Protein AF-A0A833YV93-F1 (afdb_monomer_lite)

Sequence (230 aa):
MHRKHSVNGDYWSLVGGGPTVPGCPSPPPDTVSDSLLTAVFCLSSDLLSPDSVLSCLYPGDHGKKTPNPANQYQFDKVGILTLRDYVLELGHPYLWVQKLGGLHFPKEHPQQTVIADHSLSASHMETTMKLLKTRVQSRLALHKQFASLEHGIIPVTSDCQYLFPAKVVSRLVKWVTIAHEDYMELPFTKDIVEAGLAGDTNLYYMALVERGTGTLFVPLITEVPGKGSG

Radius of gyration: 28.89 Å; chains: 1; bounding box: 76×71×74 Å

Foldseek 3Di:
DDDDDDDDDDDDDDDDDDDDDDDDPDDPPCPPVVVLVVQLCVVLCQLPPPQQLCALLAPPFRLFDAQAPVVVVVCVVVVNPGCVVVCVVPHRRTPLVCQLQQFHHDPPDRDPDTDRDPVSNVVSVVVSVVSSVVSVVLSVVVSVQVVCVQVQHRDDDPVCVVVDDPDDQKTWDDKGWDALVVQCPDPVCVVCVVVVVSDNSWTWMWIWMDHDPDIDIDIDTDDRPNDPPD

InterPro domains:
  IPR019163 THO complex, subunit 5 [PF09766] (43-105)
  IPR019163 THO complex, subunit 5 [PTHR13375] (43-213)

Secondary structure (DSSP, 8-state):
------------------------PPPPP-HHHHHHHHHHHHHHHHHT-TTTTTTTSSTT--S-S-S-HHHHHHHHHHT---SHHHHHHH----HHHHHHTT----SSS--S-PPP-HHHHHHHHHHHHHHHHHHHHHHHHHHHHHHHHHTT-----GGGGGGS-S----EEEEEEE--HHHHHH-TTSHHHHHTT---TTSEEEEEEEEETTEEEEEEEEE--S-----

Structure (mmCIF, N/CA/C/O backbone):
data_AF-A0A833YV93-F1
#
_entry.id   AF-A0A833YV93-F1
#
loop_
_atom_site.group_PDB
_atom_site.id
_atom_site.type_symbol
_atom_site.label_atom_id
_atom_site.label_alt_id
_atom_site.label_comp_id
_atom_site.label_asym_id
_atom_site.label_entity_id
_atom_site.label_seq_id
_atom_site.pdbx_PDB_ins_code
_atom_site.Cartn_x
_atom_site.Cartn_y
_atom_site.Cartn_z
_atom_site.occupancy
_atom_site.B_iso_or_equiv
_atom_site.auth_seq_id
_atom_site.auth_comp_id
_atom_site.auth_asym_id
_atom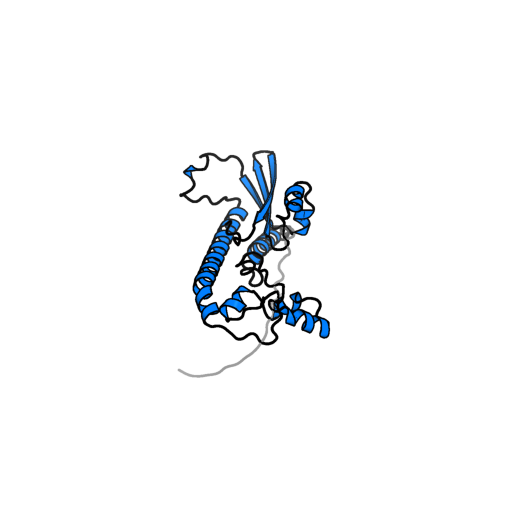_site.auth_atom_id
_atom_site.pdbx_PDB_model_num
ATOM 1 N N . MET A 1 1 ? 51.669 -40.149 44.154 1.00 40.50 1 MET A N 1
ATOM 2 C CA . MET A 1 1 ? 50.394 -40.903 44.099 1.00 40.50 1 MET A CA 1
ATOM 3 C C . MET A 1 1 ? 50.145 -41.282 42.637 1.00 40.50 1 MET A C 1
ATOM 5 O O . MET A 1 1 ? 49.912 -40.392 41.840 1.00 40.50 1 MET A O 1
ATOM 9 N N . HIS A 1 2 ? 50.664 -42.424 42.161 1.00 31.48 2 HIS A N 1
ATOM 10 C CA . HIS A 1 2 ? 49.901 -43.662 41.854 1.00 31.48 2 HIS A CA 1
ATOM 11 C C . HIS A 1 2 ? 48.632 -43.388 41.008 1.00 31.48 2 HIS A C 1
ATOM 13 O O . HIS A 1 2 ? 47.722 -42.751 41.514 1.00 31.48 2 HIS A O 1
ATOM 19 N N . ARG A 1 3 ? 48.659 -43.632 39.676 1.00 29.06 3 ARG A N 1
ATOM 20 C CA . ARG A 1 3 ? 48.238 -44.874 38.944 1.00 29.06 3 ARG A CA 1
ATOM 21 C C . ARG A 1 3 ? 46.731 -45.163 39.110 1.00 29.06 3 ARG A C 1
ATOM 23 O O . ARG A 1 3 ? 46.266 -45.098 40.230 1.00 29.06 3 ARG A O 1
ATOM 30 N N . LYS A 1 4 ? 45.927 -45.623 38.142 1.00 32.28 4 LYS A N 1
ATOM 31 C CA . LYS A 1 4 ? 45.996 -45.982 36.704 1.00 32.28 4 LYS A CA 1
ATOM 32 C C . LYS A 1 4 ? 44.580 -46.539 36.354 1.00 32.28 4 LYS A C 1
ATOM 34 O O . LYS A 1 4 ? 43.984 -47.114 37.251 1.00 32.28 4 LYS A O 1
ATOM 39 N N . HIS A 1 5 ? 44.156 -46.475 35.079 1.00 30.77 5 HIS A N 1
ATOM 40 C CA . HIS A 1 5 ? 43.124 -47.297 34.374 1.00 30.77 5 HIS A CA 1
ATOM 41 C C . HIS A 1 5 ? 41.671 -47.316 34.923 1.00 30.77 5 HIS A C 1
ATOM 43 O O . HIS A 1 5 ? 41.442 -47.607 36.084 1.00 30.77 5 HIS A O 1
ATOM 49 N N . SER A 1 6 ? 40.654 -46.866 34.170 1.00 35.88 6 SER A N 1
ATOM 50 C CA . SER A 1 6 ? 39.970 -47.505 33.017 1.00 35.88 6 SER A CA 1
ATOM 51 C C . SER A 1 6 ? 39.261 -48.815 33.376 1.00 35.88 6 SER A C 1
ATOM 53 O O . SER A 1 6 ? 39.939 -49.732 33.824 1.00 35.88 6 SER A O 1
ATOM 55 N N . VAL A 1 7 ? 37.938 -48.882 33.138 1.00 33.62 7 VAL A N 1
ATOM 56 C CA . VAL A 1 7 ? 37.194 -49.993 32.494 1.00 33.62 7 VAL A CA 1
ATOM 57 C C . VAL A 1 7 ? 35.689 -49.645 32.395 1.00 33.62 7 VAL A C 1
ATOM 59 O O . VAL A 1 7 ? 35.101 -49.098 33.324 1.00 33.62 7 VAL A O 1
ATOM 62 N N . ASN A 1 8 ? 35.124 -49.945 31.220 1.00 29.72 8 ASN A N 1
ATOM 63 C CA . ASN A 1 8 ? 33.709 -49.958 30.819 1.00 29.72 8 ASN A CA 1
ATOM 64 C C . ASN A 1 8 ? 32.854 -50.975 31.601 1.00 29.72 8 ASN A C 1
ATOM 66 O O . ASN A 1 8 ? 33.387 -51.982 32.058 1.00 29.72 8 ASN A O 1
ATOM 70 N N . GLY A 1 9 ? 31.524 -50.820 31.550 1.00 28.55 9 GLY A N 1
ATOM 71 C CA . GLY A 1 9 ? 30.619 -51.978 31.496 1.00 28.55 9 GLY A CA 1
ATOM 72 C C . GLY A 1 9 ? 29.319 -51.870 32.297 1.00 28.55 9 GLY A C 1
ATOM 73 O O . GLY A 1 9 ? 29.319 -52.113 33.494 1.00 28.55 9 GLY A O 1
ATOM 74 N N . ASP A 1 10 ? 28.240 -51.570 31.572 1.00 29.36 10 ASP A N 1
ATOM 75 C CA . ASP A 1 10 ? 26.994 -52.346 31.489 1.00 29.36 10 ASP A CA 1
ATOM 76 C C . ASP A 1 10 ? 26.060 -52.602 32.690 1.00 29.36 10 ASP A C 1
ATOM 78 O O . ASP A 1 10 ? 26.424 -53.164 33.715 1.00 29.36 10 ASP A O 1
ATOM 82 N N . TYR A 1 11 ? 24.779 -52.342 32.374 1.00 27.73 11 TYR A N 1
ATOM 83 C CA . TYR A 1 11 ? 23.541 -52.968 32.856 1.00 27.73 11 TYR A CA 1
ATOM 84 C C . TYR A 1 11 ? 23.168 -52.793 34.333 1.00 27.73 11 TYR A C 1
ATOM 86 O O . TYR A 1 11 ? 23.875 -53.247 35.212 1.00 27.73 11 TYR A O 1
ATOM 94 N N . TRP A 1 12 ? 21.990 -52.206 34.586 1.00 30.89 12 TRP A N 1
ATOM 95 C CA . TRP A 1 12 ? 20.843 -52.875 35.227 1.00 30.89 12 TRP A CA 1
ATOM 96 C C . TRP A 1 12 ? 19.597 -51.986 35.113 1.00 30.89 12 TRP A C 1
ATOM 98 O O . TRP A 1 12 ? 19.541 -50.864 35.612 1.00 30.89 12 TRP A O 1
ATOM 108 N N . SER A 1 13 ? 18.584 -52.517 34.435 1.00 32.25 13 SER A N 1
ATOM 109 C CA . SER A 1 13 ? 17.207 -52.036 34.438 1.00 32.25 13 SER A CA 1
ATOM 110 C C . SER A 1 13 ? 16.596 -52.248 35.825 1.00 32.25 13 SER A C 1
ATOM 112 O O . SER A 1 13 ? 16.661 -53.359 36.348 1.00 32.25 13 SER A O 1
ATOM 114 N N . LEU A 1 14 ? 15.932 -51.237 36.390 1.00 34.88 14 LEU A N 1
ATOM 115 C CA . LEU A 1 14 ? 14.965 -51.450 37.465 1.00 34.88 14 LEU A CA 1
ATOM 116 C C . LEU A 1 14 ? 13.637 -50.785 37.118 1.00 34.88 14 LEU A C 1
ATOM 118 O O . LEU A 1 14 ? 13.486 -49.567 37.070 1.00 34.88 14 LEU A O 1
ATOM 122 N N . VAL A 1 15 ? 12.694 -51.680 36.852 1.00 34.72 15 VAL A N 1
ATOM 123 C CA . VAL A 1 15 ? 11.254 -51.495 36.783 1.00 34.72 15 VAL A CA 1
ATOM 124 C C . VAL A 1 15 ? 10.767 -50.896 38.103 1.00 34.72 15 VAL A C 1
ATOM 126 O O . VAL A 1 15 ? 10.930 -51.502 39.158 1.00 34.72 15 VAL A O 1
ATOM 129 N N . GLY A 1 16 ? 10.143 -49.723 38.033 1.00 31.39 16 GLY A N 1
ATOM 130 C CA . GLY A 1 16 ? 9.384 -49.124 39.127 1.00 31.39 16 GLY A CA 1
ATOM 131 C C . GLY A 1 16 ? 7.927 -48.969 38.714 1.00 31.39 16 GLY A C 1
ATOM 132 O O . GLY A 1 16 ? 7.524 -47.905 38.258 1.00 31.39 16 GLY A O 1
ATOM 133 N N . GLY A 1 17 ? 7.153 -50.048 38.838 1.00 35.34 17 GLY A N 1
ATOM 134 C CA . GLY A 1 17 ? 5.695 -49.987 38.826 1.00 35.34 17 GLY A CA 1
ATOM 135 C C . GLY A 1 17 ? 5.183 -49.468 40.171 1.00 35.34 17 GLY A C 1
ATOM 136 O O . GLY A 1 17 ? 5.543 -49.999 41.219 1.00 35.34 17 GLY A O 1
ATOM 137 N N . GLY A 1 18 ? 4.342 -48.437 40.130 1.00 32.50 18 GLY A N 1
ATOM 138 C CA . GLY A 1 18 ? 3.621 -47.850 41.261 1.00 32.50 18 GLY A CA 1
ATOM 139 C C . GLY A 1 18 ? 2.400 -47.075 40.741 1.00 32.50 18 GLY A C 1
ATOM 140 O O . GLY A 1 18 ? 2.406 -46.661 39.585 1.00 32.50 18 GLY A O 1
ATOM 141 N N . PRO A 1 19 ? 1.318 -46.963 41.525 1.00 36.81 19 PRO A N 1
ATOM 142 C CA . PRO A 1 19 ? -0.040 -47.251 41.065 1.00 36.81 19 PRO A CA 1
ATOM 143 C C . PRO A 1 19 ? -0.720 -46.122 40.281 1.00 36.81 19 PRO A C 1
ATOM 145 O O . PRO A 1 19 ? -0.588 -44.938 40.578 1.00 36.81 19 PRO A O 1
ATOM 148 N N . THR A 1 20 ? -1.541 -46.543 39.320 1.00 37.47 20 THR A N 1
ATOM 149 C CA . THR A 1 20 ? -2.552 -45.750 38.618 1.00 37.47 20 THR A CA 1
ATOM 150 C C . THR A 1 20 ? -3.543 -45.127 39.601 1.00 37.47 20 THR A C 1
ATOM 152 O O . THR A 1 20 ? -4.334 -45.841 40.221 1.00 37.47 20 THR A O 1
ATOM 155 N N . VAL A 1 21 ? -3.539 -43.799 39.700 1.00 42.81 21 VAL A N 1
ATOM 156 C CA . VAL A 1 21 ? -4.645 -43.026 40.278 1.00 42.81 21 VAL A CA 1
ATOM 157 C C . VAL A 1 21 ? -5.563 -42.603 39.123 1.00 42.81 21 VAL A C 1
ATOM 159 O O . VAL A 1 21 ? -5.084 -41.957 38.189 1.00 42.81 21 VAL A O 1
ATOM 162 N N . PRO A 1 22 ? -6.855 -42.972 39.123 1.00 42.84 22 PRO A N 1
ATOM 163 C CA . PRO A 1 22 ? -7.787 -42.570 38.080 1.00 42.84 22 PRO A CA 1
ATOM 164 C C . PRO A 1 22 ? -8.392 -41.197 38.401 1.00 42.84 22 PRO A C 1
ATOM 166 O O . PRO 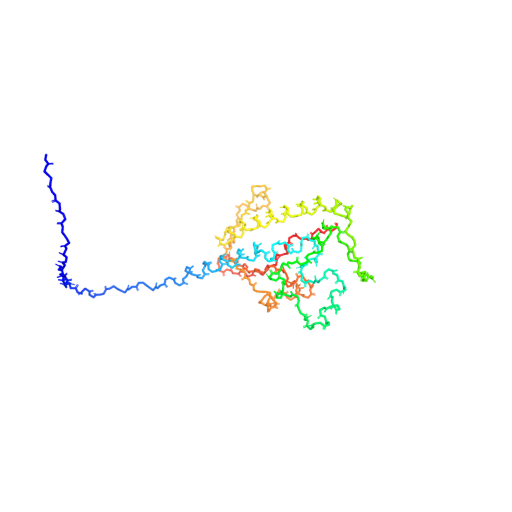A 1 22 ? -8.875 -40.973 39.507 1.00 42.84 22 PRO A O 1
ATOM 169 N N . GLY A 1 23 ? -8.433 -40.312 37.402 1.00 48.34 23 GLY A N 1
ATOM 170 C CA . GLY A 1 23 ? -9.357 -39.175 37.394 1.00 48.34 23 GLY A CA 1
ATOM 171 C C . GLY A 1 23 ? -8.732 -37.792 37.562 1.00 48.34 23 GLY A C 1
ATOM 172 O O . GLY A 1 23 ? -8.914 -37.152 38.588 1.00 48.34 23 GLY A O 1
ATOM 173 N N . CYS A 1 24 ? -8.125 -37.281 36.493 1.00 34.69 24 CYS A N 1
ATOM 174 C CA . CYS A 1 24 ? -8.214 -35.861 36.152 1.00 34.69 24 CYS A CA 1
ATOM 175 C C . CYS A 1 24 ? -8.505 -35.782 34.649 1.00 34.69 24 CYS A C 1
ATOM 177 O O . CYS A 1 24 ? -7.706 -36.308 33.871 1.00 34.69 24 CYS A O 1
ATOM 179 N N . PRO A 1 25 ? -9.625 -35.184 34.204 1.00 40.25 25 PRO A N 1
ATOM 180 C CA . PRO A 1 25 ? -9.781 -34.865 32.796 1.00 40.25 25 PRO A CA 1
ATOM 181 C C . PRO A 1 25 ? -8.697 -33.847 32.428 1.00 40.25 25 PRO A C 1
ATOM 183 O O . PRO A 1 25 ? -8.619 -32.764 33.006 1.00 40.25 25 PRO A O 1
ATOM 186 N N . SER A 1 26 ? -7.830 -34.229 31.494 1.00 42.62 26 SER A N 1
ATOM 187 C CA . SER A 1 26 ? -6.923 -33.309 30.815 1.00 42.62 26 SER A CA 1
ATOM 188 C C . SER A 1 26 ? -7.740 -32.152 30.224 1.00 42.62 26 SER A C 1
ATOM 190 O O . SER A 1 26 ? -8.754 -32.431 29.572 1.00 42.62 26 SER A O 1
ATOM 192 N N . PRO A 1 27 ? -7.344 -30.882 30.424 1.00 39.81 27 PRO A N 1
ATOM 193 C CA . PRO A 1 27 ? -8.013 -29.772 29.758 1.00 39.81 27 PRO A CA 1
ATOM 194 C C . PRO A 1 27 ? -7.882 -29.945 28.234 1.00 39.81 27 PRO A C 1
ATOM 196 O O . PRO A 1 27 ? -6.863 -30.471 27.770 1.00 39.81 27 PRO A O 1
ATOM 199 N N . PRO A 1 28 ? -8.908 -29.573 27.446 1.00 42.34 28 PRO A N 1
ATOM 200 C CA . PRO A 1 28 ? -8.822 -29.653 25.994 1.00 42.34 28 PRO A CA 1
ATOM 201 C C . PRO A 1 28 ? -7.676 -28.758 25.494 1.00 42.34 28 PRO A C 1
ATOM 203 O O . PRO A 1 28 ? -7.398 -27.735 26.121 1.00 42.34 28 PRO A O 1
ATOM 206 N N . PRO A 1 29 ? -7.008 -29.122 24.385 1.00 41.16 29 PRO A N 1
ATOM 207 C CA . PRO A 1 29 ? -5.959 -28.292 23.810 1.00 41.16 29 PRO A CA 1
ATOM 208 C C . PRO A 1 29 ? -6.555 -26.934 23.437 1.00 41.16 29 PRO A C 1
ATOM 210 O O . PRO A 1 29 ? -7.540 -26.871 22.698 1.00 41.16 29 PRO A O 1
ATOM 213 N N . ASP A 1 30 ? -5.968 -25.868 23.980 1.00 41.38 30 ASP A N 1
ATOM 214 C CA . ASP A 1 30 ? -6.328 -24.472 23.753 1.00 41.38 30 ASP A CA 1
ATOM 215 C C . ASP A 1 30 ? -6.422 -24.168 22.249 1.00 41.38 30 ASP A C 1
ATOM 217 O O . ASP A 1 30 ? -5.452 -23.807 21.595 1.00 41.38 30 ASP A O 1
ATOM 221 N N . THR A 1 31 ? -7.616 -24.312 21.675 1.00 39.66 31 THR A N 1
ATOM 222 C CA . THR A 1 31 ? -7.867 -24.072 20.242 1.00 39.66 31 THR A CA 1
ATOM 223 C C . THR A 1 31 ? -8.030 -22.573 19.942 1.00 39.66 31 THR A C 1
ATOM 225 O O . THR A 1 31 ? -8.211 -22.162 18.800 1.00 39.66 31 THR A O 1
ATOM 228 N N . VAL A 1 32 ? -7.978 -21.728 20.977 1.00 42.06 32 VAL A N 1
ATOM 229 C CA . VAL A 1 32 ? -8.210 -20.281 20.878 1.00 42.06 32 VAL A CA 1
ATOM 230 C C . VAL A 1 32 ? -6.905 -19.518 20.619 1.00 42.06 32 VAL A C 1
ATOM 232 O O . VAL A 1 32 ? -6.919 -18.526 19.892 1.00 42.06 32 VAL A O 1
ATOM 235 N N . SER A 1 33 ? -5.765 -20.000 21.125 1.00 41.53 33 SER A N 1
ATOM 236 C CA . SER A 1 33 ? -4.454 -19.347 20.970 1.00 41.53 33 SER A CA 1
ATOM 237 C C . SER A 1 33 ? -3.901 -19.444 19.543 1.00 41.53 33 SER A C 1
ATOM 239 O O . SER A 1 33 ? -3.361 -18.462 19.036 1.00 41.53 33 SER A O 1
ATOM 241 N N . ASP A 1 34 ? -4.114 -20.572 18.862 1.00 39.59 34 ASP A N 1
ATOM 242 C CA . ASP A 1 34 ? -3.619 -20.801 17.495 1.00 39.59 34 ASP A CA 1
ATOM 243 C C . ASP A 1 34 ? -4.332 -19.923 16.451 1.00 39.59 34 ASP A C 1
ATOM 245 O O . ASP A 1 34 ? -3.713 -19.389 15.529 1.00 39.59 34 ASP A O 1
ATOM 249 N N . SER A 1 35 ? -5.637 -19.691 16.632 1.00 43.25 35 SER A N 1
ATOM 250 C CA . SER A 1 35 ? -6.437 -18.844 15.734 1.00 43.25 35 SER A CA 1
ATOM 251 C C . SER A 1 35 ? -6.068 -17.358 15.827 1.00 43.25 35 SER A C 1
ATOM 253 O O . SER A 1 35 ? -6.044 -16.659 14.814 1.00 43.25 35 SER A O 1
ATOM 255 N N . LEU A 1 36 ? -5.718 -16.887 17.029 1.00 42.94 36 LEU A N 1
ATOM 256 C CA . LEU A 1 36 ? -5.278 -15.513 17.262 1.00 42.94 36 LEU A CA 1
ATOM 257 C C . LEU A 1 36 ? -3.854 -15.296 16.742 1.00 42.94 36 LEU A C 1
ATOM 259 O O . LEU A 1 36 ? -3.608 -14.294 16.082 1.00 42.94 36 LEU A O 1
ATOM 263 N N . LEU A 1 37 ? -2.940 -16.249 16.952 1.00 42.84 37 LEU A N 1
ATOM 264 C CA . LEU A 1 37 ? -1.585 -16.181 16.390 1.00 42.84 37 LEU A CA 1
ATOM 265 C C . LEU A 1 37 ? -1.592 -16.211 14.856 1.00 42.84 37 LEU A C 1
ATOM 267 O O . LEU A 1 37 ? -0.861 -15.449 14.227 1.00 42.84 37 LEU A O 1
ATOM 271 N N . THR A 1 38 ? -2.459 -17.028 14.252 1.00 41.94 38 THR A N 1
ATOM 272 C CA . THR A 1 38 ? -2.637 -17.077 12.792 1.00 41.94 38 THR A CA 1
ATOM 273 C C . THR A 1 38 ? -3.191 -15.755 12.251 1.00 41.94 38 THR A C 1
ATOM 275 O O . THR A 1 38 ? -2.710 -15.256 11.235 1.00 41.94 38 THR A O 1
ATOM 278 N N . ALA A 1 39 ? -4.150 -15.138 12.949 1.00 42.62 39 ALA A N 1
ATOM 279 C CA . ALA A 1 39 ? -4.703 -13.840 12.566 1.00 42.62 39 ALA A CA 1
ATOM 280 C C . ALA A 1 39 ? -3.665 -12.705 12.672 1.00 42.62 39 ALA A C 1
ATOM 282 O O . ALA A 1 39 ? -3.532 -11.923 11.730 1.00 42.62 39 ALA A O 1
ATOM 283 N N . VAL A 1 40 ? -2.889 -12.661 13.764 1.00 45.41 40 VAL A N 1
ATOM 284 C CA . VAL A 1 40 ? -1.789 -11.696 13.977 1.00 45.41 40 VAL A CA 1
ATOM 285 C C . VAL A 1 40 ? -0.707 -11.853 12.903 1.00 45.41 40 VAL A C 1
ATOM 287 O O . VAL A 1 40 ? -0.209 -10.868 12.358 1.00 45.41 40 VAL A O 1
ATOM 290 N N . PHE A 1 41 ? -0.370 -13.093 12.532 1.00 44.09 41 PHE A N 1
ATOM 291 C CA . PHE A 1 41 ? 0.590 -13.350 11.461 1.00 44.09 41 PHE A CA 1
ATOM 292 C C . PHE A 1 41 ? 0.053 -12.901 10.093 1.00 44.09 41 PHE A C 1
ATOM 294 O O . PHE A 1 41 ? 0.768 -12.230 9.350 1.00 44.09 41 PHE A O 1
ATOM 301 N N . CYS A 1 42 ? -1.215 -13.183 9.773 1.00 44.59 42 CYS A N 1
ATOM 302 C CA . CYS A 1 42 ? -1.841 -12.752 8.520 1.00 44.59 42 CYS A CA 1
ATOM 303 C C . CYS A 1 42 ? -1.910 -11.222 8.377 1.00 44.59 42 CYS A C 1
ATOM 305 O O . CYS A 1 42 ? -1.602 -10.702 7.305 1.00 44.59 42 CYS A O 1
ATOM 307 N N . LEU A 1 43 ? -2.259 -10.498 9.444 1.00 49.19 43 LEU A N 1
ATOM 308 C CA . LEU A 1 43 ? -2.394 -9.035 9.456 1.00 49.19 43 LEU A CA 1
ATOM 309 C C . LEU A 1 43 ? -1.069 -8.308 9.178 1.00 49.19 43 LEU A C 1
ATOM 311 O O . LEU A 1 43 ? -1.021 -7.377 8.368 1.00 49.19 43 LEU A O 1
ATOM 315 N N . SER A 1 44 ? 0.021 -8.758 9.800 1.00 53.16 44 SER A N 1
ATOM 316 C CA . SER A 1 44 ? 1.357 -8.198 9.563 1.00 53.16 44 SER A CA 1
ATOM 317 C C . SER A 1 44 ? 2.011 -8.702 8.275 1.00 53.16 44 SER A C 1
ATOM 319 O O . SER A 1 44 ? 2.887 -8.012 7.743 1.00 53.16 44 SER A O 1
ATOM 321 N N . SER A 1 45 ? 1.600 -9.874 7.770 1.00 60.69 45 SER A N 1
ATOM 322 C CA . SER A 1 45 ? 2.245 -10.520 6.620 1.00 60.69 45 SER A CA 1
ATOM 323 C C . SER A 1 45 ? 2.159 -9.688 5.348 1.00 60.69 45 SER A C 1
ATOM 325 O O . SER A 1 45 ? 3.195 -9.449 4.741 1.00 60.69 45 SER A O 1
ATOM 327 N N . ASP A 1 46 ? 0.982 -9.185 4.965 1.00 71.06 46 ASP A N 1
ATOM 328 C CA . ASP A 1 46 ? 0.847 -8.462 3.694 1.00 71.06 46 ASP A CA 1
ATOM 329 C C . ASP A 1 46 ? 1.385 -7.026 3.791 1.00 71.06 46 ASP A C 1
ATOM 331 O O . ASP A 1 46 ? 2.016 -6.510 2.870 1.00 71.06 46 ASP A O 1
ATOM 335 N N . LEU A 1 47 ? 1.240 -6.387 4.958 1.00 78.94 47 LEU A N 1
ATOM 336 C CA . LEU A 1 47 ? 1.687 -5.012 5.178 1.00 78.94 47 LEU A CA 1
ATOM 337 C C . LEU A 1 47 ? 3.196 -4.822 4.949 1.00 78.94 47 LEU A C 1
ATOM 339 O O . LEU A 1 47 ? 3.621 -3.804 4.390 1.00 78.94 47 LEU A O 1
ATOM 343 N N . LEU A 1 48 ? 3.992 -5.781 5.421 1.00 83.56 48 LEU A N 1
ATOM 344 C CA . LEU A 1 48 ? 5.449 -5.799 5.302 1.00 83.56 48 LEU A CA 1
ATOM 345 C C . LEU A 1 48 ? 5.934 -6.900 4.350 1.00 83.56 48 LEU A C 1
ATOM 347 O O . LEU A 1 48 ? 7.125 -7.215 4.362 1.00 83.56 48 LEU A O 1
ATOM 351 N N . SER A 1 49 ? 5.042 -7.467 3.527 1.00 83.88 49 SER A N 1
ATOM 352 C CA . SER A 1 49 ? 5.433 -8.506 2.575 1.00 83.88 49 SER A CA 1
ATOM 353 C C . SER A 1 49 ? 6.473 -7.947 1.601 1.00 83.88 49 SER A C 1
ATOM 355 O O . SER A 1 49 ? 6.305 -6.835 1.081 1.00 83.88 49 SER A O 1
ATOM 357 N N . PRO A 1 50 ? 7.557 -8.690 1.323 1.00 83.12 50 PRO A N 1
ATOM 358 C CA . PRO A 1 50 ? 8.543 -8.256 0.337 1.00 83.12 50 PRO A CA 1
ATOM 359 C C . PRO A 1 50 ? 7.907 -8.056 -1.049 1.00 83.12 50 PRO A C 1
ATOM 361 O O . PRO A 1 50 ? 8.345 -7.184 -1.799 1.00 83.12 50 PRO A O 1
ATOM 364 N N . ASP A 1 51 ? 6.831 -8.790 -1.336 1.00 83.62 51 ASP A N 1
ATOM 365 C CA . ASP A 1 51 ? 6.124 -8.774 -2.615 1.00 83.62 51 ASP A CA 1
ATOM 366 C C . ASP A 1 51 ? 5.316 -7.480 -2.827 1.00 83.62 51 ASP A C 1
ATOM 368 O O . ASP A 1 51 ? 5.288 -6.921 -3.924 1.00 83.62 51 ASP A O 1
ATOM 372 N N . SER A 1 52 ? 4.669 -6.944 -1.782 1.00 83.75 52 SER A N 1
ATOM 373 C CA . SER A 1 52 ? 3.733 -5.814 -1.925 1.00 83.75 52 SER A CA 1
ATOM 374 C C . SER A 1 52 ? 4.193 -4.519 -1.240 1.00 83.75 52 SER A C 1
ATOM 376 O O . SER A 1 52 ? 3.597 -3.452 -1.453 1.00 83.75 52 SER A O 1
ATOM 378 N N . VAL A 1 53 ? 5.291 -4.531 -0.471 1.00 87.06 53 VAL A N 1
ATOM 379 C CA . VAL A 1 53 ? 5.739 -3.362 0.312 1.00 87.06 53 VAL A CA 1
ATOM 380 C C . VAL A 1 53 ? 6.014 -2.126 -0.555 1.00 87.06 53 VAL A C 1
ATOM 382 O O . VAL A 1 53 ? 5.579 -1.023 -0.193 1.00 87.06 53 VAL A O 1
ATOM 385 N N . LEU A 1 54 ? 6.646 -2.308 -1.722 1.00 89.25 54 LEU A N 1
ATOM 386 C CA . LEU A 1 54 ? 6.996 -1.235 -2.669 1.00 89.25 54 LEU A CA 1
ATOM 387 C C . LEU A 1 54 ? 5.976 -1.033 -3.799 1.00 89.25 54 LEU A C 1
ATOM 389 O O . LEU A 1 54 ? 6.172 -0.157 -4.645 1.00 89.25 54 LEU A O 1
ATOM 393 N N . SER A 1 55 ? 4.888 -1.805 -3.810 1.00 86.69 55 SER A N 1
ATOM 394 C CA . SER A 1 55 ? 3.816 -1.624 -4.791 1.00 86.69 55 SER A CA 1
ATOM 395 C C . SER A 1 55 ? 3.210 -0.221 -4.685 1.00 86.69 55 SER A C 1
ATOM 397 O O . SER A 1 55 ? 3.093 0.335 -3.590 1.00 86.69 55 SER A O 1
ATOM 399 N N . CYS A 1 56 ? 2.834 0.379 -5.814 1.00 85.94 56 CYS A N 1
ATOM 400 C CA . CYS A 1 56 ? 2.220 1.709 -5.861 1.00 85.94 56 CYS A CA 1
ATOM 401 C C . CYS A 1 56 ? 3.064 2.822 -5.212 1.00 85.94 56 CYS A C 1
ATOM 403 O O . CYS A 1 56 ? 2.503 3.780 -4.678 1.00 85.94 56 CYS A O 1
ATOM 405 N N . LEU A 1 57 ? 4.403 2.724 -5.242 1.00 87.50 57 LEU A N 1
ATOM 406 C CA . LEU A 1 57 ? 5.279 3.837 -4.839 1.00 87.50 57 LEU A CA 1
ATOM 407 C C . LEU A 1 57 ? 4.979 5.097 -5.667 1.00 87.50 57 LEU A C 1
ATOM 409 O O . LEU A 1 57 ? 4.967 6.208 -5.144 1.00 87.50 57 LEU A O 1
ATOM 413 N N . TYR A 1 58 ? 4.700 4.883 -6.953 1.00 88.00 58 TYR A N 1
ATOM 414 C CA . TYR A 1 58 ? 4.053 5.846 -7.833 1.00 88.00 58 TYR A CA 1
ATOM 415 C C . TYR A 1 58 ? 2.618 5.386 -8.132 1.00 88.00 58 TYR A C 1
ATOM 417 O O . TYR A 1 58 ? 2.373 4.175 -8.198 1.00 88.00 58 TYR A O 1
ATOM 425 N N . PRO A 1 59 ? 1.671 6.318 -8.354 1.00 84.88 59 PRO A N 1
ATOM 426 C CA . PRO A 1 59 ? 0.285 5.974 -8.659 1.00 84.88 59 PRO A CA 1
ATOM 427 C C . PRO A 1 59 ? 0.165 5.004 -9.843 1.00 84.88 59 PRO A C 1
ATOM 429 O O . PRO A 1 59 ? 0.676 5.274 -10.930 1.00 84.88 59 PRO A O 1
ATOM 432 N N . GLY A 1 60 ? -0.520 3.877 -9.629 1.00 82.12 60 GLY A N 1
ATOM 433 C CA . GLY A 1 60 ? -0.790 2.865 -10.658 1.00 82.12 60 GLY A CA 1
ATOM 434 C C . GLY A 1 60 ? 0.397 1.974 -11.051 1.00 82.12 60 GLY A C 1
ATOM 435 O O . GLY A 1 60 ? 0.252 1.127 -11.935 1.00 82.12 60 GLY A O 1
ATOM 436 N N . ASP A 1 61 ? 1.568 2.130 -10.422 1.00 87.44 61 ASP A N 1
ATOM 437 C CA . ASP A 1 61 ? 2.725 1.263 -10.666 1.00 87.44 61 ASP A CA 1
ATOM 438 C C . ASP A 1 61 ? 2.715 0.048 -9.728 1.00 87.44 61 ASP A C 1
ATOM 440 O O . ASP A 1 61 ? 3.281 0.055 -8.634 1.00 87.44 61 ASP A O 1
ATOM 444 N N . HIS A 1 62 ? 2.034 -1.011 -10.163 1.00 84.94 62 HIS A N 1
ATOM 445 C CA . HIS A 1 62 ? 1.877 -2.247 -9.391 1.00 84.94 62 HIS A CA 1
ATOM 446 C C . HIS A 1 62 ? 2.996 -3.272 -9.630 1.00 84.94 62 HIS A C 1
ATOM 448 O O . HIS A 1 62 ? 2.999 -4.316 -8.986 1.00 84.94 62 HIS A O 1
ATOM 454 N N . GLY A 1 63 ? 3.895 -3.044 -10.596 1.00 87.06 63 GLY A N 1
ATOM 455 C CA . GLY A 1 63 ? 4.941 -4.016 -10.941 1.00 87.06 63 GLY A CA 1
ATOM 456 C C . GLY A 1 63 ? 4.411 -5.360 -11.467 1.00 87.06 63 GLY A C 1
ATOM 457 O O . GLY A 1 63 ? 5.100 -6.366 -11.366 1.00 87.06 63 GLY A O 1
ATOM 458 N N . LYS A 1 64 ? 3.179 -5.404 -12.001 1.00 85.62 64 LYS A N 1
ATOM 459 C CA . LYS A 1 64 ? 2.562 -6.613 -12.594 1.00 85.62 64 LYS A CA 1
ATOM 460 C C . LYS A 1 64 ? 2.651 -6.656 -14.129 1.00 85.62 64 LYS A C 1
ATOM 462 O O . LYS A 1 64 ? 2.348 -7.677 -14.738 1.00 85.62 64 LYS A O 1
ATOM 467 N N . LYS A 1 65 ? 3.008 -5.536 -14.769 1.00 86.00 65 LYS A N 1
ATOM 468 C CA . LYS A 1 65 ? 3.049 -5.369 -16.232 1.00 86.00 65 LYS A CA 1
ATOM 469 C C . LYS A 1 65 ? 4.470 -5.058 -16.676 1.00 86.00 65 LYS A C 1
ATOM 471 O O . LYS A 1 65 ? 5.211 -4.410 -15.946 1.00 86.00 65 LYS A O 1
ATOM 476 N N . THR A 1 66 ? 4.836 -5.489 -17.880 1.00 87.44 66 THR A N 1
ATOM 477 C CA . THR A 1 66 ? 6.154 -5.170 -18.430 1.00 87.44 66 THR A CA 1
ATOM 478 C C . THR A 1 66 ? 6.245 -3.685 -18.819 1.00 87.44 66 THR A C 1
ATOM 480 O O . THR A 1 66 ? 5.355 -3.185 -19.508 1.00 87.44 66 THR A O 1
ATOM 483 N N . PRO A 1 67 ? 7.300 -2.963 -18.394 1.00 87.19 67 PRO A N 1
ATOM 484 C CA . PRO A 1 67 ? 7.540 -1.575 -18.791 1.00 87.19 67 PRO A CA 1
ATOM 485 C C . PRO A 1 67 ? 7.744 -1.384 -20.293 1.00 87.19 67 PRO A C 1
ATOM 487 O O . PRO A 1 67 ? 7.397 -0.334 -20.826 1.00 87.19 67 PRO A O 1
ATOM 490 N N . ASN A 1 68 ? 8.326 -2.381 -20.965 1.00 86.44 68 ASN A N 1
ATOM 491 C CA . ASN A 1 68 ? 8.665 -2.316 -22.378 1.00 86.44 68 ASN A CA 1
ATOM 492 C C . ASN A 1 68 ? 7.557 -2.961 -23.227 1.00 86.44 68 ASN A C 1
ATOM 494 O O . ASN A 1 68 ? 7.406 -4.184 -23.170 1.00 86.44 68 ASN A O 1
ATOM 498 N N . PRO A 1 69 ? 6.843 -2.202 -24.079 1.00 82.56 69 PRO A N 1
ATOM 499 C CA . PRO A 1 69 ? 5.830 -2.769 -24.969 1.00 82.56 69 PRO A CA 1
ATOM 500 C C . PRO A 1 69 ? 6.379 -3.854 -25.909 1.00 82.56 69 PRO A C 1
ATOM 502 O O . PRO A 1 69 ? 5.652 -4.775 -26.272 1.00 82.56 69 PRO A O 1
ATOM 505 N N . ALA A 1 70 ? 7.668 -3.805 -26.272 1.00 83.50 70 ALA A N 1
ATOM 506 C CA . ALA A 1 70 ? 8.284 -4.826 -27.121 1.00 83.50 70 ALA A CA 1
ATOM 507 C C . ALA A 1 70 ? 8.322 -6.215 -26.457 1.00 83.50 70 ALA A C 1
ATOM 509 O O . ALA A 1 70 ? 8.253 -7.229 -27.151 1.00 83.50 70 ALA A O 1
ATOM 510 N N . ASN A 1 71 ? 8.386 -6.275 -25.123 1.00 85.44 71 ASN A N 1
ATOM 511 C CA . ASN A 1 71 ? 8.416 -7.540 -24.392 1.00 85.44 71 ASN A CA 1
ATOM 512 C C . ASN A 1 71 ? 7.087 -8.290 -24.508 1.00 85.44 71 ASN A C 1
ATOM 514 O O . ASN A 1 71 ? 7.094 -9.514 -24.519 1.00 85.44 71 ASN A O 1
ATOM 518 N N . GLN A 1 72 ? 5.962 -7.582 -24.653 1.00 83.81 72 GLN A N 1
ATOM 519 C CA . GLN A 1 72 ? 4.660 -8.222 -24.838 1.00 83.81 72 GLN A CA 1
ATOM 520 C C . GLN A 1 72 ? 4.650 -9.101 -26.097 1.00 83.81 72 GLN A C 1
ATOM 522 O O . GLN A 1 72 ? 4.314 -10.277 -26.019 1.00 83.81 72 GLN A O 1
ATOM 527 N N . TYR A 1 73 ? 5.159 -8.584 -27.220 1.00 84.25 73 TYR A N 1
ATOM 528 C CA . TYR A 1 73 ? 5.306 -9.364 -28.454 1.00 84.25 73 TYR A CA 1
ATOM 529 C C . TYR A 1 73 ? 6.261 -10.554 -28.302 1.00 84.25 73 TYR A C 1
ATOM 531 O O . TYR A 1 73 ? 6.072 -11.596 -28.930 1.00 84.25 73 TYR A O 1
ATOM 539 N N . GLN A 1 74 ? 7.314 -10.407 -27.491 1.00 85.25 74 GLN A N 1
ATOM 540 C CA . GLN A 1 74 ? 8.247 -11.501 -27.221 1.00 85.25 74 GLN A CA 1
ATOM 541 C C . GLN A 1 74 ? 7.583 -12.601 -26.395 1.00 85.25 74 GLN A C 1
ATOM 543 O O . GLN A 1 74 ? 7.754 -13.770 -26.730 1.00 85.25 74 GLN A O 1
ATOM 548 N N . PHE A 1 75 ? 6.803 -12.235 -25.376 1.00 87.25 75 PHE A N 1
ATOM 549 C CA . PHE A 1 75 ? 6.045 -13.171 -24.548 1.00 87.25 75 PHE A CA 1
ATOM 550 C C . PHE A 1 75 ? 4.994 -13.925 -25.360 1.00 87.25 75 PHE A C 1
ATOM 552 O O . PHE A 1 75 ? 4.961 -15.153 -25.290 1.00 87.25 75 PHE A O 1
ATOM 559 N N . ASP A 1 76 ? 4.245 -13.227 -26.218 1.00 86.75 76 ASP A N 1
ATOM 560 C CA . ASP A 1 76 ? 3.259 -13.845 -27.111 1.00 86.75 76 ASP A CA 1
ATOM 561 C C . ASP A 1 76 ? 3.911 -14.874 -28.048 1.00 86.75 76 ASP A C 1
ATOM 563 O O . ASP A 1 76 ? 3.378 -15.961 -28.267 1.00 86.75 76 ASP A O 1
ATOM 567 N N . LYS A 1 77 ? 5.114 -14.575 -28.559 1.00 87.44 77 LYS A N 1
ATOM 568 C CA . LYS A 1 77 ? 5.858 -15.481 -29.446 1.00 87.44 77 LYS A CA 1
ATOM 569 C C . LYS A 1 77 ? 6.293 -16.779 -28.759 1.00 87.44 77 LYS A C 1
ATOM 571 O O . LYS A 1 77 ? 6.408 -17.803 -29.430 1.00 87.44 77 LYS A O 1
ATOM 576 N N . VAL A 1 78 ? 6.570 -16.738 -27.456 1.00 86.75 78 VAL A N 1
ATOM 577 C CA . VAL A 1 78 ? 7.021 -17.905 -26.673 1.00 86.75 78 VAL A CA 1
ATOM 578 C C . VAL A 1 78 ? 5.911 -18.519 -25.812 1.00 86.75 78 VAL A C 1
ATOM 580 O O . VAL A 1 78 ? 6.171 -19.467 -25.078 1.00 86.75 78 VAL A O 1
ATOM 583 N N . GLY A 1 79 ? 4.678 -18.013 -25.912 1.00 83.50 79 GLY A N 1
ATOM 584 C CA . GLY A 1 79 ? 3.515 -18.533 -25.191 1.00 83.50 79 GLY A CA 1
ATOM 585 C C . GLY A 1 79 ? 3.454 -18.164 -23.705 1.00 83.50 79 GLY A C 1
ATOM 586 O O . GLY A 1 79 ? 2.758 -18.837 -22.947 1.00 83.50 79 GLY A O 1
ATOM 587 N N . ILE A 1 80 ? 4.158 -17.114 -23.266 1.00 83.31 80 ILE A N 1
ATOM 588 C CA . ILE A 1 80 ? 4.057 -16.605 -21.890 1.00 83.31 80 ILE A CA 1
ATOM 589 C C . ILE A 1 80 ? 2.832 -15.689 -21.798 1.00 83.31 80 ILE A C 1
ATOM 591 O O . ILE A 1 80 ? 2.847 -14.566 -22.293 1.00 83.31 80 ILE A O 1
ATOM 595 N N . LEU A 1 81 ? 1.767 -16.168 -21.150 1.00 76.69 81 LEU A N 1
ATOM 596 C CA . LEU A 1 81 ? 0.502 -15.431 -21.015 1.00 76.69 81 LEU A CA 1
ATOM 597 C C . LEU A 1 81 ? 0.483 -14.487 -19.803 1.00 76.69 81 LEU A C 1
ATOM 599 O O . LEU A 1 81 ? -0.167 -13.442 -19.835 1.00 76.69 81 LEU A O 1
ATOM 603 N N . THR A 1 82 ? 1.184 -14.840 -18.723 1.00 77.12 82 THR A N 1
ATOM 604 C CA . THR A 1 82 ? 1.190 -14.082 -17.466 1.00 77.12 82 THR A CA 1
ATOM 605 C C . THR A 1 82 ? 2.607 -13.935 -16.916 1.00 77.12 82 THR A C 1
ATOM 607 O O . THR A 1 82 ? 3.381 -14.882 -16.837 1.00 77.12 82 THR A O 1
ATOM 610 N N . LEU A 1 83 ? 2.947 -12.717 -16.486 1.00 82.19 83 LEU A N 1
ATOM 611 C CA . LEU A 1 83 ? 4.232 -12.411 -15.843 1.00 82.19 83 LEU A CA 1
ATOM 612 C C . LEU A 1 83 ? 4.274 -12.799 -14.360 1.00 82.19 83 LEU A C 1
ATOM 614 O O . LEU A 1 83 ? 5.335 -12.748 -13.752 1.00 82.19 83 LEU A O 1
ATOM 618 N N . ARG A 1 84 ? 3.128 -13.144 -13.764 1.00 79.94 84 ARG A N 1
ATOM 619 C CA . ARG A 1 84 ? 2.961 -13.269 -12.310 1.00 79.94 84 ARG A CA 1
ATOM 620 C C . ARG A 1 84 ? 3.922 -14.281 -11.686 1.00 79.94 84 ARG A C 1
ATOM 622 O O . ARG A 1 84 ? 4.562 -13.949 -10.695 1.00 79.94 84 ARG A O 1
ATOM 629 N N . ASP A 1 85 ? 4.038 -15.461 -12.284 1.00 77.38 85 ASP A N 1
ATOM 630 C CA . ASP A 1 85 ? 4.846 -16.550 -11.726 1.00 77.38 85 ASP A CA 1
ATOM 631 C C . ASP A 1 85 ? 6.341 -16.208 -11.784 1.00 77.38 85 ASP A C 1
ATOM 633 O O . ASP A 1 85 ? 7.074 -16.427 -10.825 1.00 77.38 85 ASP A O 1
ATOM 637 N N . TYR A 1 86 ? 6.768 -15.539 -12.858 1.00 84.38 86 TYR A N 1
ATOM 638 C CA . TYR A 1 86 ? 8.138 -15.050 -13.013 1.00 84.38 86 TYR A CA 1
ATOM 639 C C . TYR A 1 86 ? 8.458 -13.863 -12.105 1.00 84.38 86 TYR A C 1
ATOM 641 O O . TYR A 1 86 ? 9.598 -13.700 -11.686 1.00 84.38 86 TYR A O 1
ATOM 649 N N . VAL A 1 87 ? 7.473 -13.017 -11.801 1.00 86.50 87 VAL A N 1
ATOM 650 C CA . VAL A 1 87 ? 7.654 -11.852 -10.925 1.00 86.50 87 VAL A CA 1
ATOM 651 C C . VAL A 1 87 ? 7.943 -12.274 -9.485 1.00 86.50 87 VAL A C 1
ATOM 653 O O . VAL A 1 87 ? 8.754 -11.628 -8.830 1.00 86.50 87 VAL A O 1
ATOM 656 N N . LEU A 1 88 ? 7.336 -13.363 -9.007 1.00 81.31 88 LEU A N 1
ATOM 657 C CA . LEU A 1 88 ? 7.622 -13.891 -7.668 1.00 81.31 88 LEU A CA 1
ATOM 658 C C . LEU A 1 88 ? 9.050 -14.450 -7.556 1.00 81.31 88 LEU A C 1
ATOM 660 O O . LEU A 1 88 ? 9.649 -14.386 -6.488 1.00 81.31 88 LEU A O 1
ATOM 664 N N . GLU A 1 89 ? 9.611 -14.966 -8.653 1.00 86.06 89 GLU A N 1
ATOM 665 C CA . GLU A 1 89 ? 10.972 -15.514 -8.680 1.00 86.06 89 GLU A CA 1
ATOM 666 C C . GLU A 1 89 ? 12.043 -14.442 -8.952 1.00 86.06 89 GLU A C 1
ATOM 668 O O . GLU A 1 89 ? 13.084 -14.410 -8.298 1.00 86.06 89 GLU A O 1
ATOM 673 N N . LEU A 1 90 ? 11.800 -13.558 -9.924 1.00 88.69 90 LEU A N 1
ATOM 674 C CA . LEU A 1 90 ? 12.790 -12.608 -10.449 1.00 88.69 90 LEU A CA 1
ATOM 675 C C . LEU A 1 90 ? 12.635 -11.189 -9.887 1.00 88.69 90 LEU A C 1
ATOM 677 O O . LEU A 1 90 ? 13.551 -10.373 -9.999 1.00 88.69 90 LEU A O 1
ATOM 681 N N . GLY A 1 91 ? 11.481 -10.884 -9.300 1.00 89.25 91 GLY A N 1
ATOM 682 C CA . GLY A 1 91 ? 11.135 -9.575 -8.767 1.00 89.25 91 GLY A CA 1
ATOM 683 C C . GLY A 1 91 ? 10.224 -8.743 -9.672 1.00 89.25 91 GLY A C 1
ATOM 684 O O . GLY A 1 91 ? 9.929 -9.061 -10.827 1.00 89.25 91 GLY A O 1
ATOM 685 N N . HIS A 1 92 ? 9.764 -7.627 -9.112 1.00 91.12 92 HIS A N 1
ATOM 686 C CA . HIS A 1 92 ? 8.757 -6.761 -9.718 1.00 91.12 92 HIS A CA 1
ATOM 687 C C . HIS A 1 92 ? 9.367 -5.737 -10.692 1.00 91.12 92 HIS A C 1
ATOM 689 O O . HIS A 1 92 ? 10.167 -4.891 -10.274 1.00 91.12 92 HIS A O 1
ATOM 695 N N . PRO A 1 93 ? 8.956 -5.724 -11.976 1.00 91.94 93 PRO A N 1
ATOM 696 C CA . PRO A 1 93 ? 9.438 -4.763 -12.964 1.00 91.94 93 PRO A CA 1
ATOM 697 C C . PRO A 1 93 ? 8.739 -3.399 -12.826 1.00 91.94 93 PRO A C 1
ATOM 699 O O . PRO A 1 93 ? 7.971 -2.985 -13.693 1.00 91.94 93 PRO A O 1
ATOM 702 N N . TYR A 1 94 ? 9.005 -2.684 -11.733 1.00 92.19 94 TYR A N 1
ATOM 703 C CA . TYR A 1 94 ? 8.461 -1.344 -11.508 1.00 92.19 94 TYR A CA 1
ATOM 704 C C . TYR A 1 94 ? 9.015 -0.311 -12.499 1.00 92.19 94 TYR A C 1
ATOM 706 O O . TYR A 1 94 ? 10.199 -0.327 -12.845 1.00 92.19 94 TYR A O 1
ATOM 714 N N . LEU A 1 95 ? 8.185 0.655 -12.897 1.00 90.94 95 LEU A N 1
ATOM 715 C CA . LEU A 1 95 ? 8.583 1.741 -13.799 1.00 90.94 95 LEU A CA 1
ATOM 716 C C . LEU A 1 95 ? 9.635 2.652 -13.165 1.00 90.94 95 LEU A C 1
ATOM 718 O O . LEU A 1 95 ? 10.551 3.115 -13.845 1.00 90.94 95 LEU A O 1
ATOM 722 N N . TRP A 1 96 ? 9.519 2.919 -11.864 1.00 91.75 96 TRP A N 1
ATOM 723 C CA . TRP A 1 96 ? 10.469 3.788 -11.170 1.00 91.75 96 TRP A CA 1
ATOM 724 C C . TRP A 1 96 ? 11.877 3.192 -11.110 1.00 91.75 96 TRP A C 1
ATOM 726 O O . TRP A 1 96 ? 12.847 3.935 -11.231 1.00 91.75 96 TRP A O 1
ATOM 736 N N . VAL A 1 97 ? 12.003 1.863 -11.016 1.00 93.81 97 VAL A N 1
ATOM 737 C CA . VAL A 1 97 ? 13.304 1.175 -11.057 1.00 93.81 97 VAL A CA 1
ATOM 738 C C . VAL A 1 97 ? 13.969 1.392 -12.413 1.00 93.81 97 VAL A C 1
ATOM 740 O O . VAL A 1 97 ? 15.152 1.716 -12.475 1.00 93.81 97 VAL A O 1
ATOM 743 N N . GLN A 1 98 ? 13.195 1.296 -13.498 1.00 92.06 98 GLN A N 1
ATOM 744 C CA . GLN A 1 98 ? 13.698 1.546 -14.851 1.00 92.06 98 GLN A CA 1
ATOM 745 C C . GLN A 1 98 ? 14.205 2.984 -14.997 1.00 92.06 98 GLN A C 1
ATOM 747 O O . GLN A 1 98 ? 15.321 3.198 -15.464 1.00 92.06 98 GLN A O 1
ATOM 752 N N . LYS A 1 99 ? 13.439 3.965 -14.500 1.00 90.62 99 LYS A N 1
ATOM 753 C CA . LYS A 1 99 ? 13.840 5.381 -14.512 1.00 90.62 99 LYS A CA 1
ATOM 754 C C . LYS A 1 99 ? 15.115 5.638 -13.710 1.00 90.62 99 LYS A C 1
ATOM 756 O O . LYS A 1 99 ? 15.977 6.378 -14.175 1.00 90.62 99 LYS A O 1
ATOM 761 N N . LEU A 1 100 ? 15.273 5.003 -12.545 1.00 91.38 100 LEU A N 1
ATOM 762 C CA . LEU A 1 100 ? 16.521 5.067 -11.776 1.00 91.38 100 LEU A CA 1
ATOM 763 C C . LEU A 1 100 ? 17.699 4.434 -12.526 1.00 91.38 100 LEU A C 1
ATOM 765 O O . LEU A 1 100 ? 18.818 4.926 -12.416 1.00 91.38 100 LEU A O 1
ATOM 769 N N . GLY A 1 101 ? 17.452 3.394 -13.322 1.00 89.88 101 GLY A N 1
ATOM 770 C CA . GLY A 1 101 ? 18.433 2.815 -14.242 1.00 89.88 101 GLY A CA 1
ATOM 771 C C . GLY A 1 101 ? 18.707 3.658 -15.494 1.00 89.88 101 GLY A C 1
ATOM 772 O O . GLY A 1 101 ? 19.524 3.261 -16.319 1.00 89.88 101 GLY A O 1
ATOM 773 N N . GLY A 1 102 ? 18.032 4.802 -15.662 1.00 89.38 102 GLY A N 1
ATOM 774 C CA . GLY A 1 102 ? 18.130 5.645 -16.855 1.00 89.38 102 GLY A CA 1
ATOM 775 C C . GLY A 1 102 ? 17.352 5.112 -18.061 1.00 89.38 102 GLY A C 1
ATOM 776 O O . GLY A 1 102 ? 17.498 5.638 -19.159 1.00 89.38 102 GLY A O 1
ATOM 777 N N . LEU A 1 103 ? 16.526 4.080 -17.882 1.00 89.31 103 LEU A N 1
ATOM 778 C CA . LEU A 1 103 ? 15.727 3.477 -18.942 1.00 89.31 103 LEU A CA 1
ATOM 779 C C . LEU A 1 103 ? 14.354 4.150 -19.021 1.00 89.31 103 LEU A C 1
ATOM 781 O O . LEU A 1 103 ? 13.621 4.249 -18.033 1.00 89.31 103 LEU A O 1
ATOM 785 N N . HIS A 1 104 ? 13.987 4.582 -20.225 1.00 86.50 104 HIS A N 1
ATOM 786 C CA . HIS A 1 104 ? 12.683 5.159 -20.518 1.00 86.50 104 HIS A CA 1
ATOM 787 C C . HIS A 1 104 ? 12.023 4.393 -21.663 1.00 86.50 104 HIS A C 1
ATOM 789 O O . HIS A 1 104 ? 12.604 4.255 -22.735 1.00 86.50 104 HIS A O 1
ATOM 795 N N . PHE A 1 105 ? 10.797 3.922 -21.438 1.00 83.00 105 PHE A N 1
ATOM 796 C CA . PHE A 1 105 ? 10.021 3.166 -22.419 1.00 83.00 105 PHE A CA 1
ATOM 797 C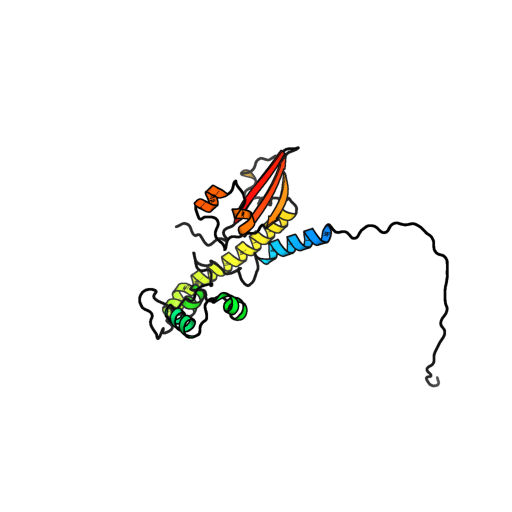 C . PHE A 1 105 ? 8.814 4.003 -22.867 1.00 83.00 105 PHE A C 1
ATOM 799 O O . PHE A 1 105 ? 7.832 4.107 -22.124 1.00 83.00 105 PHE A O 1
ATOM 806 N N . PRO A 1 106 ? 8.867 4.645 -24.049 1.00 74.19 106 PRO A N 1
ATOM 807 C CA . PRO A 1 106 ? 7.726 5.369 -24.595 1.00 74.19 106 PRO A CA 1
ATOM 808 C C . PRO A 1 106 ? 6.564 4.411 -24.875 1.00 74.19 106 PRO A C 1
ATOM 810 O O . PRO A 1 106 ? 6.753 3.351 -25.470 1.00 74.19 106 PRO A O 1
ATOM 813 N N . LYS A 1 107 ? 5.342 4.799 -24.493 1.00 66.69 107 LYS A N 1
ATOM 814 C CA . LYS A 1 107 ? 4.133 3.999 -24.766 1.00 66.69 107 LYS A CA 1
ATOM 815 C C . LYS A 1 107 ? 3.742 3.990 -26.249 1.00 66.69 107 LYS A C 1
ATOM 817 O O . LYS A 1 107 ? 3.098 3.053 -26.698 1.00 66.69 107 LYS A O 1
ATOM 822 N N . GLU A 1 108 ? 4.123 5.030 -26.988 1.00 58.31 108 GLU A N 1
ATOM 823 C CA . GLU A 1 108 ? 3.657 5.286 -28.360 1.00 58.31 108 GLU A CA 1
ATOM 824 C C . GLU A 1 108 ? 4.584 4.707 -29.436 1.00 58.31 108 GLU A C 1
ATOM 826 O O . GLU A 1 108 ? 4.136 4.415 -30.540 1.00 58.31 108 GLU A O 1
ATOM 831 N N . HIS A 1 109 ? 5.866 4.502 -29.118 1.00 58.84 109 HIS A N 1
ATOM 832 C CA . HIS A 1 109 ? 6.862 4.006 -30.065 1.00 58.84 109 HIS A CA 1
ATOM 833 C C . HIS A 1 109 ? 7.724 2.938 -29.381 1.00 58.84 109 HIS A C 1
ATOM 835 O O . HIS A 1 109 ? 8.621 3.294 -28.610 1.00 58.84 109 HIS A O 1
ATOM 841 N N . PRO A 1 110 ? 7.475 1.638 -29.634 1.00 60.56 110 PRO A N 1
ATOM 842 C CA . PRO A 1 110 ? 8.318 0.571 -29.119 1.00 60.56 110 PRO A CA 1
ATOM 843 C C . PRO A 1 110 ? 9.706 0.680 -29.757 1.00 60.56 110 PRO A C 1
ATOM 845 O O . PRO A 1 110 ? 9.927 0.255 -30.889 1.00 60.56 110 PRO A O 1
ATOM 848 N N . GLN A 1 111 ? 10.646 1.298 -29.045 1.00 59.47 111 GLN A N 1
ATOM 849 C CA . GLN A 1 111 ? 12.038 1.356 -29.471 1.00 59.47 111 GLN A CA 1
ATOM 850 C C . GLN A 1 111 ? 12.728 0.045 -29.104 1.00 59.47 111 GLN A C 1
ATOM 852 O O . GLN A 1 111 ? 12.690 -0.405 -27.962 1.00 59.47 111 GLN A O 1
ATOM 857 N N . GLN A 1 112 ? 13.368 -0.565 -30.098 1.00 54.97 112 GLN A N 1
ATOM 858 C CA . GLN A 1 112 ? 14.048 -1.852 -29.951 1.00 54.97 112 GLN A CA 1
ATOM 859 C C . GLN A 1 112 ? 15.367 -1.730 -29.167 1.00 54.97 112 GLN A C 1
ATOM 861 O O . GLN A 1 112 ? 15.828 -2.709 -28.586 1.00 54.97 112 GLN A O 1
ATOM 866 N N . THR A 1 113 ? 15.922 -0.515 -29.094 1.00 61.78 113 THR A N 1
ATOM 867 C CA . THR A 1 113 ? 17.147 -0.196 -28.355 1.00 61.78 113 THR A CA 1
ATOM 868 C C . THR A 1 113 ? 16.893 1.022 -27.472 1.00 61.78 113 THR A C 1
ATOM 870 O O . THR A 1 113 ? 16.774 2.137 -27.975 1.00 61.78 113 THR A O 1
ATOM 873 N N . VAL A 1 114 ? 16.803 0.810 -26.158 1.00 73.12 114 VAL A N 1
ATOM 874 C CA . VAL A 1 114 ? 16.731 1.888 -25.161 1.00 73.12 114 VAL A CA 1
ATOM 875 C C . VAL A 1 114 ? 18.126 2.074 -24.577 1.00 73.12 114 VAL A C 1
ATOM 877 O O . VAL A 1 114 ? 18.705 1.131 -24.042 1.00 73.12 114 VAL A O 1
ATOM 880 N N . ILE A 1 115 ? 18.679 3.278 -24.714 1.00 78.25 115 ILE A N 1
ATOM 881 C CA . ILE A 1 115 ? 19.981 3.644 -24.146 1.00 78.25 115 ILE A CA 1
ATOM 882 C C . ILE A 1 115 ? 19.735 4.275 -22.777 1.00 78.25 115 ILE A C 1
ATOM 884 O O . ILE A 1 115 ? 18.827 5.091 -22.628 1.00 78.25 115 ILE A O 1
ATOM 888 N N . ALA A 1 116 ? 20.535 3.888 -21.784 1.00 83.69 116 ALA A N 1
ATOM 889 C CA . ALA A 1 116 ? 20.446 4.457 -20.449 1.00 83.69 116 ALA A CA 1
ATOM 890 C C . ALA A 1 116 ? 20.876 5.934 -20.449 1.00 83.69 116 ALA A C 1
ATOM 892 O O . ALA A 1 116 ? 21.972 6.271 -20.898 1.00 83.69 116 ALA A O 1
ATOM 893 N N . ASP A 1 117 ? 20.019 6.798 -19.912 1.00 87.06 117 ASP A N 1
ATOM 894 C CA . ASP A 1 117 ? 20.274 8.225 -19.744 1.00 87.06 117 ASP A CA 1
ATOM 895 C C . ASP A 1 117 ? 20.571 8.558 -18.272 1.00 87.06 117 ASP A C 1
ATOM 897 O O . ASP A 1 117 ? 19.719 8.441 -17.384 1.00 87.06 117 ASP A O 1
ATOM 901 N N . HIS A 1 118 ? 21.797 9.012 -18.007 1.00 87.75 118 HIS A N 1
ATOM 902 C CA . HIS A 1 118 ? 22.231 9.420 -16.671 1.00 87.75 118 HIS A CA 1
ATOM 903 C C . HIS A 1 118 ? 21.458 10.631 -16.130 1.00 87.75 118 HIS A C 1
ATOM 905 O O . HIS A 1 118 ? 21.263 10.736 -14.918 1.00 87.75 118 HIS A O 1
ATOM 911 N N . SER A 1 119 ? 20.991 11.531 -17.000 1.00 88.69 119 SER A N 1
ATOM 912 C CA . SER A 1 119 ? 20.227 12.712 -16.588 1.00 88.69 119 SER A CA 1
ATOM 913 C C . SER A 1 119 ? 18.837 12.332 -16.060 1.00 88.69 119 SER A C 1
ATOM 915 O O . SER A 1 119 ? 18.361 12.884 -15.059 1.00 88.69 119 SER A O 1
ATOM 917 N N . LEU A 1 120 ? 18.222 11.306 -16.658 1.00 88.31 120 LEU A N 1
ATOM 918 C CA . LEU A 1 120 ? 16.959 10.737 -16.196 1.00 88.31 120 LEU A CA 1
ATOM 919 C C . LEU A 1 120 ? 17.108 10.112 -14.804 1.00 88.31 120 LEU A C 1
ATOM 921 O O . LEU A 1 120 ? 16.293 10.378 -13.921 1.00 88.31 120 LEU A O 1
ATOM 925 N N . SER A 1 121 ? 18.171 9.332 -14.594 1.00 90.19 121 SER A N 1
ATOM 926 C CA . SER A 1 121 ? 18.467 8.725 -13.291 1.00 90.19 121 SER A CA 1
ATOM 927 C C . SER A 1 121 ? 18.661 9.792 -12.207 1.00 90.19 121 SER A C 1
ATOM 929 O O . SER A 1 121 ? 17.986 9.767 -11.174 1.00 90.19 121 SER A O 1
ATOM 931 N N . ALA A 1 122 ? 19.517 10.785 -12.471 1.00 89.56 122 ALA A N 1
ATOM 932 C CA . ALA A 1 122 ? 19.837 11.844 -11.517 1.00 89.56 122 ALA A CA 1
ATOM 933 C C . ALA A 1 122 ? 18.603 12.668 -11.109 1.00 89.56 122 ALA A C 1
ATOM 935 O O . ALA A 1 122 ? 18.430 12.965 -9.928 1.00 89.56 122 ALA A O 1
ATOM 936 N N . SER A 1 123 ? 17.715 12.985 -12.057 1.00 90.38 123 SER A N 1
ATOM 937 C CA . SER A 1 123 ? 16.495 13.763 -11.787 1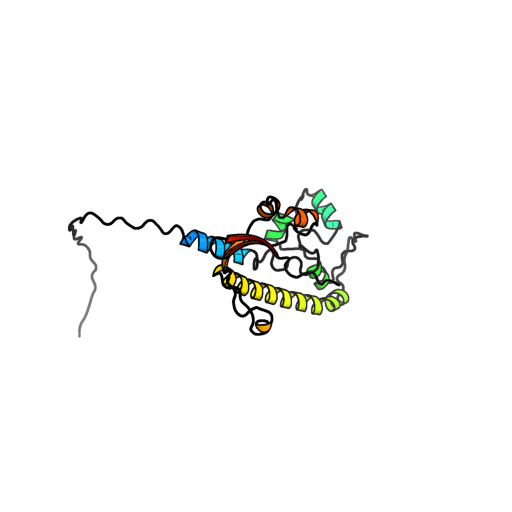.00 90.38 123 SER A CA 1
ATOM 938 C C . SER A 1 123 ? 15.455 13.023 -10.933 1.00 90.38 123 SER A C 1
ATOM 940 O O . SER A 1 123 ? 14.679 13.664 -10.226 1.00 90.38 123 SER A O 1
ATOM 942 N N . HIS A 1 124 ? 15.439 11.686 -10.954 1.00 90.50 124 HIS A N 1
ATOM 943 C CA . HIS A 1 124 ? 14.466 10.878 -10.206 1.00 90.50 124 HIS A CA 1
ATOM 944 C C . HIS A 1 124 ? 15.012 10.315 -8.888 1.00 90.50 124 HIS A C 1
ATOM 946 O O . HIS A 1 124 ? 14.219 9.929 -8.024 1.00 90.50 124 HIS A O 1
ATOM 952 N N . MET A 1 125 ? 16.337 10.275 -8.712 1.00 92.50 125 MET A N 1
ATOM 953 C CA . MET A 1 125 ? 17.007 9.658 -7.561 1.00 92.50 125 MET A CA 1
ATOM 954 C C . MET A 1 125 ? 16.512 10.208 -6.221 1.00 92.50 125 MET A C 1
ATOM 956 O O . MET A 1 125 ? 16.052 9.450 -5.367 1.00 92.50 125 MET A O 1
ATOM 960 N N . GLU A 1 126 ? 16.570 11.530 -6.041 1.00 93.19 126 GLU A N 1
ATOM 961 C CA . GLU A 1 126 ? 16.211 12.174 -4.774 1.00 93.19 126 GLU A CA 1
ATOM 962 C C . GLU A 1 126 ? 14.743 11.923 -4.412 1.00 93.19 126 GLU A C 1
ATOM 964 O O . GLU A 1 126 ? 14.432 11.486 -3.301 1.00 93.19 126 GLU A O 1
ATOM 969 N N . THR A 1 127 ? 13.838 12.161 -5.361 1.00 93.38 127 THR A N 1
ATOM 970 C CA . THR A 1 127 ? 12.396 11.987 -5.167 1.00 93.38 127 THR A CA 1
ATOM 971 C C . THR A 1 127 ? 12.056 10.537 -4.845 1.00 93.38 127 THR A C 1
ATOM 973 O O . THR A 1 127 ? 11.334 10.275 -3.885 1.00 93.38 127 THR A O 1
ATOM 976 N N . THR A 1 128 ? 12.621 9.584 -5.591 1.00 94.38 128 THR A N 1
ATOM 977 C CA . THR A 1 128 ? 12.356 8.157 -5.372 1.00 94.38 128 THR A CA 1
ATOM 978 C C . THR A 1 128 ? 12.876 7.709 -4.011 1.00 94.38 128 THR A C 1
ATOM 980 O O . THR A 1 128 ? 12.165 7.032 -3.274 1.00 94.38 128 THR A O 1
ATOM 983 N N . MET A 1 129 ? 14.079 8.141 -3.620 1.00 94.56 129 MET A N 1
ATOM 984 C CA . MET A 1 129 ? 14.645 7.790 -2.318 1.00 94.56 129 MET A CA 1
ATOM 985 C C . MET A 1 129 ? 13.830 8.376 -1.156 1.00 94.56 129 MET A C 1
ATOM 987 O O . MET A 1 129 ? 13.610 7.700 -0.148 1.00 94.56 129 MET A O 1
ATOM 991 N N . LYS A 1 130 ? 13.315 9.606 -1.303 1.00 94.06 130 LYS A N 1
ATOM 992 C CA . LYS A 1 130 ? 12.372 10.196 -0.340 1.00 94.06 130 LYS A CA 1
ATOM 993 C C . LYS A 1 130 ? 11.085 9.376 -0.243 1.00 94.06 130 LYS A C 1
ATOM 995 O O . LYS A 1 130 ? 10.673 9.058 0.869 1.00 94.06 130 LYS A O 1
ATOM 1000 N N . LEU A 1 131 ? 10.486 8.992 -1.373 1.00 92.25 131 LEU A N 1
ATOM 1001 C CA . LEU A 1 131 ? 9.274 8.166 -1.392 1.00 92.25 131 LEU A CA 1
ATOM 1002 C C . LEU A 1 131 ? 9.502 6.806 -0.726 1.00 92.25 131 LEU A C 1
ATOM 1004 O O . LEU A 1 131 ? 8.680 6.393 0.084 1.00 92.25 131 LEU A O 1
ATOM 1008 N N . LEU A 1 132 ? 10.629 6.140 -0.998 1.00 93.31 132 LEU A N 1
ATOM 1009 C CA . LEU A 1 132 ? 10.988 4.869 -0.361 1.00 93.31 132 LEU A CA 1
ATOM 1010 C C . LEU A 1 132 ? 11.101 5.016 1.159 1.00 93.31 132 LEU A C 1
ATOM 1012 O O . LEU A 1 132 ? 10.516 4.233 1.907 1.00 93.31 132 LEU A O 1
ATOM 1016 N N . LYS A 1 133 ? 11.807 6.051 1.627 1.00 93.12 133 LYS A N 1
ATOM 1017 C CA . LYS A 1 133 ? 11.945 6.327 3.061 1.00 93.12 133 LYS A CA 1
ATOM 1018 C C . LYS A 1 133 ? 10.587 6.575 3.714 1.00 93.12 133 LYS A C 1
ATOM 1020 O O . LYS A 1 133 ? 10.283 5.943 4.726 1.00 93.12 133 LYS A O 1
ATOM 1025 N N . THR A 1 134 ? 9.767 7.448 3.128 1.00 91.50 134 THR A N 1
ATOM 1026 C CA . THR A 1 134 ? 8.417 7.736 3.627 1.00 91.50 134 THR A CA 1
ATOM 1027 C C . THR A 1 134 ? 7.563 6.472 3.638 1.00 91.50 134 THR A C 1
ATOM 1029 O O . THR A 1 134 ? 6.929 6.183 4.646 1.00 91.50 134 THR A O 1
ATOM 1032 N N . ARG A 1 135 ? 7.605 5.660 2.575 1.00 89.69 135 ARG A N 1
ATOM 1033 C CA . ARG A 1 135 ? 6.861 4.400 2.471 1.00 89.69 135 ARG A CA 1
ATOM 1034 C C . ARG A 1 135 ? 7.198 3.447 3.612 1.00 89.69 135 ARG A C 1
ATOM 1036 O O . ARG A 1 135 ? 6.289 2.968 4.283 1.00 89.69 135 ARG A O 1
ATOM 1043 N N . VAL A 1 136 ? 8.484 3.202 3.863 1.00 90.38 136 VAL A N 1
ATOM 1044 C CA . VAL A 1 136 ? 8.936 2.317 4.951 1.00 90.38 136 VAL A CA 1
ATOM 1045 C C . VAL A 1 136 ? 8.496 2.857 6.313 1.00 90.38 136 VAL A C 1
ATOM 1047 O O . VAL A 1 136 ? 7.982 2.105 7.140 1.00 90.38 136 VAL A O 1
ATOM 1050 N N . GLN A 1 137 ? 8.632 4.166 6.539 1.00 90.25 137 GLN A N 1
ATOM 1051 C CA . GLN A 1 137 ? 8.189 4.804 7.780 1.00 90.25 137 GLN A CA 1
ATOM 1052 C C . GLN A 1 137 ? 6.674 4.686 7.982 1.00 90.25 137 GLN A C 1
ATOM 1054 O O . GLN A 1 137 ? 6.238 4.306 9.069 1.00 90.25 137 GLN A O 1
ATOM 1059 N N . SER A 1 138 ? 5.875 4.948 6.945 1.00 88.94 138 SER A N 1
ATOM 1060 C CA . SER A 1 138 ? 4.417 4.814 6.983 1.00 88.94 138 SER A CA 1
ATOM 1061 C C . SER A 1 138 ? 3.987 3.373 7.240 1.00 88.94 138 SER A C 1
ATOM 1063 O O . SER A 1 138 ? 3.134 3.146 8.091 1.00 88.94 138 SER A O 1
ATOM 1065 N N . ARG A 1 139 ? 4.604 2.391 6.570 1.00 87.44 139 ARG A N 1
ATOM 1066 C CA . ARG A 1 139 ? 4.325 0.961 6.783 1.00 87.44 139 ARG A CA 1
ATOM 1067 C C . ARG A 1 139 ? 4.638 0.530 8.218 1.00 87.44 139 ARG A C 1
ATOM 1069 O O . ARG A 1 139 ? 3.821 -0.137 8.844 1.00 87.44 139 ARG A O 1
ATOM 1076 N N . LEU A 1 140 ? 5.770 0.968 8.772 1.00 88.50 140 LEU A N 1
ATOM 1077 C CA . LEU A 1 140 ? 6.140 0.668 10.157 1.00 88.50 140 LEU A CA 1
ATOM 1078 C C . LEU A 1 140 ? 5.211 1.352 11.173 1.00 88.50 140 LEU A C 1
ATOM 1080 O O . LEU A 1 140 ? 4.862 0.755 12.191 1.00 88.50 140 LEU A O 1
ATOM 1084 N N . ALA A 1 141 ? 4.811 2.599 10.918 1.00 88.19 141 ALA A N 1
ATOM 1085 C CA . ALA A 1 141 ? 3.852 3.307 11.761 1.00 88.19 141 ALA A CA 1
ATOM 1086 C C . ALA A 1 141 ? 2.484 2.609 11.752 1.00 88.19 141 ALA A C 1
ATOM 1088 O O . ALA A 1 141 ? 1.918 2.373 12.818 1.00 88.19 141 ALA A O 1
ATOM 1089 N N . LEU A 1 142 ? 2.004 2.208 10.571 1.00 87.81 142 LEU A N 1
ATOM 1090 C CA . LEU A 1 142 ? 0.755 1.465 10.409 1.00 87.81 142 LEU A CA 1
ATOM 1091 C C . LEU A 1 142 ? 0.812 0.113 11.133 1.00 87.81 142 LEU A C 1
ATOM 1093 O O . LEU A 1 142 ? -0.116 -0.231 11.854 1.00 87.81 142 LEU A O 1
ATOM 1097 N N . HIS A 1 143 ? 1.933 -0.609 11.038 1.00 86.88 143 HIS A N 1
ATOM 1098 C CA . HIS A 1 143 ? 2.129 -1.872 11.754 1.00 86.88 143 HIS A CA 1
ATOM 1099 C C . HIS A 1 143 ? 1.991 -1.692 13.274 1.00 86.88 143 HIS A C 1
ATOM 1101 O O . HIS A 1 143 ? 1.324 -2.474 13.946 1.00 86.88 143 HIS A O 1
ATOM 1107 N N . LYS A 1 144 ? 2.581 -0.627 13.837 1.00 87.44 144 LYS A N 1
ATOM 1108 C CA . LYS A 1 144 ? 2.435 -0.305 15.269 1.00 87.44 144 LYS A CA 1
ATOM 1109 C C . LYS A 1 144 ? 0.990 0.034 15.645 1.00 87.44 144 LYS A C 1
ATOM 1111 O O . LYS A 1 144 ? 0.543 -0.317 16.737 1.00 87.44 144 LYS A O 1
ATOM 1116 N N . GLN A 1 145 ? 0.268 0.721 14.760 1.00 88.31 145 GLN A N 1
ATOM 1117 C CA . GLN A 1 145 ? -1.144 1.039 14.969 1.00 88.31 145 GLN A CA 1
ATOM 1118 C C . GLN A 1 145 ? -2.006 -0.223 14.944 1.00 88.31 145 GLN A C 1
ATOM 1120 O O . GLN A 1 145 ? -2.804 -0.411 15.856 1.00 88.31 145 GLN A O 1
ATOM 1125 N N . PHE A 1 146 ? -1.805 -1.115 13.974 1.00 87.88 146 PHE A N 1
ATOM 1126 C CA . PHE A 1 146 ? -2.530 -2.385 13.883 1.00 87.88 146 PHE A CA 1
ATOM 1127 C C . PHE A 1 146 ? -2.295 -3.270 15.097 1.00 87.88 146 PHE A C 1
ATOM 1129 O O . PHE A 1 146 ? -3.265 -3.718 15.700 1.00 87.88 146 PHE A O 1
ATOM 1136 N N . ALA A 1 147 ? -1.045 -3.381 15.553 1.00 87.44 147 ALA A N 1
ATOM 1137 C CA . ALA A 1 147 ? -0.739 -4.078 16.797 1.00 87.44 147 ALA A CA 1
ATOM 1138 C C . ALA A 1 147 ? -1.516 -3.500 17.995 1.00 87.44 147 ALA A C 1
ATOM 1140 O O . ALA A 1 147 ? -1.908 -4.239 18.887 1.00 87.44 147 ALA A O 1
ATOM 1141 N N . SER A 1 148 ? -1.789 -2.191 18.036 1.00 88.62 148 SER A N 1
ATOM 1142 C CA . SER A 1 148 ? -2.623 -1.600 19.098 1.00 88.62 148 SER A CA 1
ATOM 1143 C C . SER A 1 148 ? -4.115 -1.917 18.910 1.00 88.62 148 SER A C 1
ATOM 1145 O O . SER A 1 148 ? -4.797 -2.263 19.877 1.00 88.62 148 SER A O 1
ATOM 1147 N N . LEU A 1 149 ? -4.612 -1.850 17.669 1.00 89.69 149 LEU A N 1
ATOM 1148 C CA . LEU A 1 149 ? -6.014 -2.117 17.323 1.00 89.69 149 LEU A CA 1
ATOM 1149 C C . LEU A 1 149 ? -6.419 -3.573 17.575 1.00 89.69 149 LEU A C 1
ATOM 1151 O O . LEU A 1 149 ? -7.550 -3.821 17.987 1.00 89.69 149 LEU A O 1
ATOM 1155 N N . GLU A 1 150 ? -5.503 -4.522 17.394 1.00 85.88 150 GLU A N 1
ATOM 1156 C CA . GLU A 1 150 ? -5.712 -5.939 17.726 1.00 85.88 150 GLU A CA 1
ATOM 1157 C C . GLU A 1 150 ? -5.996 -6.155 19.216 1.00 85.88 150 GLU A C 1
ATOM 1159 O O . GLU A 1 150 ? -6.797 -7.012 19.583 1.00 85.88 150 GLU A O 1
ATOM 1164 N N . HIS A 1 151 ? -5.415 -5.321 20.081 1.00 86.44 151 HIS A N 1
ATOM 1165 C CA . HIS A 1 151 ? -5.700 -5.321 21.517 1.00 86.44 151 HIS A CA 1
A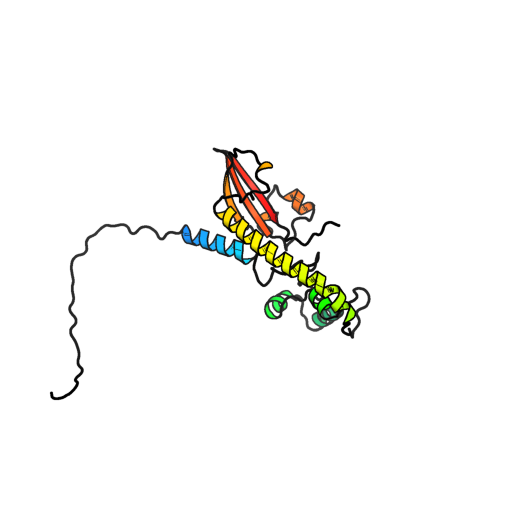TOM 1166 C C . HIS A 1 151 ? -6.945 -4.485 21.877 1.00 86.44 151 HIS A C 1
ATOM 1168 O O . HIS A 1 151 ? -7.214 -4.252 23.055 1.00 86.44 151 HIS A O 1
ATOM 1174 N N . GLY A 1 152 ? -7.698 -3.996 20.883 1.00 86.50 152 GLY A N 1
ATOM 1175 C CA . GLY A 1 152 ? -8.868 -3.134 21.074 1.00 86.50 152 GLY A CA 1
ATOM 1176 C C . GLY A 1 152 ? -8.526 -1.698 21.485 1.00 86.50 152 GLY A C 1
ATOM 1177 O O . GLY A 1 152 ? -9.410 -0.943 21.895 1.00 86.50 152 GLY A O 1
ATOM 1178 N N . ILE A 1 153 ? -7.252 -1.302 21.388 1.00 87.44 153 ILE A N 1
ATOM 1179 C CA . ILE A 1 153 ? -6.770 0.023 21.781 1.00 87.44 153 ILE A CA 1
ATOM 1180 C C . ILE A 1 153 ? -6.652 0.892 20.532 1.00 87.44 153 ILE A C 1
ATOM 1182 O O . ILE A 1 153 ? -5.908 0.575 19.609 1.00 87.44 153 ILE A O 1
ATOM 1186 N N . ILE A 1 154 ? -7.347 2.029 20.520 1.00 89.12 154 ILE A N 1
ATOM 1187 C CA . ILE A 1 154 ? -7.204 3.036 19.465 1.00 89.12 154 ILE A CA 1
ATOM 1188 C C . ILE A 1 154 ? -6.090 4.005 19.892 1.00 89.12 154 ILE A C 1
ATOM 1190 O O . ILE A 1 154 ? -6.301 4.783 20.828 1.00 89.12 154 ILE A O 1
ATOM 1194 N N . PRO A 1 155 ? -4.899 3.969 19.264 1.00 84.94 155 PRO A N 1
ATOM 1195 C CA . PRO A 1 155 ? -3.793 4.827 19.663 1.00 84.94 155 PRO A CA 1
ATOM 1196 C C . PRO A 1 155 ? -4.068 6.274 19.233 1.00 84.94 155 PRO A C 1
ATOM 1198 O O . PRO A 1 155 ? -4.018 6.600 18.049 1.00 84.94 155 PRO A O 1
ATOM 1201 N N . VAL A 1 156 ? -4.335 7.152 20.200 1.00 85.62 156 VAL A N 1
ATOM 1202 C CA . VAL A 1 156 ? -4.478 8.598 19.974 1.00 85.62 156 VAL A CA 1
ATOM 1203 C C . VAL A 1 156 ? -3.199 9.296 20.424 1.00 85.62 156 VAL A C 1
ATOM 1205 O O . VAL A 1 156 ? -2.807 9.213 21.589 1.00 85.62 156 VAL A O 1
ATOM 1208 N N . THR A 1 157 ? -2.537 9.988 19.500 1.00 86.12 157 THR A N 1
ATOM 1209 C CA . THR A 1 157 ? -1.357 10.802 19.807 1.00 86.12 157 THR A CA 1
ATOM 1210 C C . THR A 1 157 ? -1.739 11.985 20.696 1.00 86.12 157 THR A C 1
ATOM 1212 O O . THR A 1 157 ? -2.826 12.549 20.560 1.00 86.12 157 THR A O 1
ATOM 1215 N N . SER A 1 158 ? -0.837 12.391 21.597 1.00 87.00 158 SER A N 1
ATOM 1216 C CA . SER A 1 158 ? -1.010 13.571 22.467 1.00 87.00 158 SER A CA 1
ATOM 1217 C C . SER A 1 158 ? -1.422 14.815 21.684 1.00 87.00 158 SER A C 1
ATOM 1219 O O . SER A 1 158 ? -2.289 15.569 22.116 1.00 87.00 158 SER A O 1
ATOM 1221 N N . ASP A 1 159 ? -0.856 14.959 20.490 1.00 89.19 159 ASP A N 1
ATOM 1222 C CA . ASP A 1 159 ? -1.024 16.109 19.606 1.00 89.19 159 ASP A CA 1
ATOM 1223 C C . ASP A 1 159 ? -2.440 16.219 19.035 1.00 89.19 159 ASP A C 1
ATOM 1225 O O . ASP A 1 159 ? -2.800 17.256 18.493 1.00 89.19 159 ASP A O 1
ATOM 1229 N N . CYS A 1 160 ? -3.252 15.166 19.142 1.00 86.88 160 CYS A N 1
ATOM 1230 C CA . CYS A 1 160 ? -4.624 15.149 18.647 1.00 86.88 160 CYS A CA 1
ATOM 1231 C C . CYS A 1 160 ? -5.654 14.937 19.759 1.00 86.88 160 CYS A C 1
ATOM 1233 O O . CYS A 1 160 ? -6.845 14.981 19.472 1.00 86.88 160 CYS A O 1
ATOM 1235 N N . GLN A 1 161 ? -5.248 14.741 21.021 1.00 87.12 161 GLN A N 1
ATOM 1236 C CA . GLN A 1 161 ? -6.183 14.441 22.118 1.00 87.12 161 GLN A CA 1
ATOM 1237 C C . GLN A 1 161 ? -7.260 15.514 22.302 1.00 87.12 161 GLN A C 1
ATOM 1239 O O . GLN A 1 161 ? -8.399 15.182 22.611 1.00 87.12 161 GLN A O 1
ATOM 1244 N N . TYR A 1 162 ? -6.929 16.784 22.053 1.00 89.25 162 TYR A N 1
ATOM 1245 C CA . TYR A 1 162 ? -7.880 17.894 22.165 1.00 89.25 162 TYR A CA 1
ATOM 1246 C C . TYR A 1 162 ? -9.004 17.856 21.114 1.00 89.25 162 TYR A C 1
ATOM 1248 O O . TYR A 1 162 ? -10.010 18.542 21.282 1.00 89.25 162 TYR A O 1
ATOM 1256 N N . LEU A 1 163 ? -8.850 17.072 20.040 1.00 89.94 163 LEU A N 1
ATOM 1257 C CA . LEU A 1 163 ? -9.874 16.872 19.009 1.00 89.94 163 LEU A CA 1
ATOM 1258 C C . LEU A 1 163 ? -10.914 15.819 19.412 1.00 89.94 163 LEU A C 1
ATOM 1260 O O . LEU A 1 163 ? -11.957 15.714 18.769 1.00 89.94 163 LEU A O 1
ATOM 1264 N N . PHE A 1 164 ? -10.641 15.033 20.457 1.00 86.38 164 PHE A N 1
ATOM 1265 C CA . PHE A 1 164 ? -11.506 13.944 20.892 1.00 86.38 164 PHE A CA 1
ATOM 1266 C C . PHE A 1 164 ? -12.229 14.291 22.198 1.00 86.38 164 PHE A C 1
ATOM 1268 O O . PHE A 1 164 ? -11.681 14.971 23.069 1.00 86.38 164 PHE A O 1
ATOM 1275 N N . PRO A 1 165 ? -13.469 13.807 22.380 1.00 89.62 165 PRO A N 1
ATOM 1276 C CA . PRO A 1 165 ? -14.168 13.965 23.643 1.00 89.62 165 PRO A CA 1
ATOM 1277 C C . PRO A 1 165 ? -13.449 13.198 24.760 1.00 89.62 165 PRO A C 1
ATOM 1279 O O . PRO A 1 165 ? -12.980 12.079 24.565 1.00 89.62 165 PRO A O 1
ATOM 1282 N N . ALA A 1 166 ? -13.450 13.760 25.971 1.00 85.19 166 ALA A N 1
ATOM 1283 C CA . ALA A 1 166 ? -12.784 13.160 27.132 1.00 85.19 166 ALA A CA 1
ATOM 1284 C C . ALA A 1 166 ? -13.379 11.807 27.574 1.00 85.19 166 ALA A C 1
ATOM 1286 O O . ALA A 1 166 ? -12.740 11.061 28.313 1.00 85.19 166 ALA A O 1
ATOM 1287 N N . LYS A 1 167 ? -14.616 11.492 27.164 1.00 87.31 167 LYS A N 1
ATOM 1288 C CA . LYS A 1 167 ? -15.289 10.225 27.477 1.00 87.31 167 LYS A CA 1
ATOM 1289 C C . LYS A 1 167 ? -15.785 9.562 26.200 1.00 87.31 167 LYS A C 1
ATOM 1291 O O . LYS A 1 167 ? -16.647 10.105 25.512 1.00 87.31 167 LYS A O 1
ATOM 1296 N N . VAL A 1 168 ? -15.286 8.358 25.945 1.00 87.31 168 VAL A N 1
ATOM 1297 C CA . VAL A 1 168 ? -15.729 7.472 24.865 1.00 87.31 168 VAL A CA 1
ATOM 1298 C C . VAL A 1 168 ? -16.383 6.247 25.499 1.00 87.31 168 VAL A C 1
ATOM 1300 O O . VAL A 1 168 ? -15.852 5.680 26.450 1.00 87.31 168 VAL A O 1
ATOM 1303 N N . VAL A 1 169 ? -17.570 5.876 25.016 1.00 90.31 169 VAL A N 1
ATOM 1304 C CA . VAL A 1 169 ? -18.384 4.782 25.590 1.00 90.31 169 VAL A CA 1
ATOM 1305 C C . VAL A 1 169 ? -18.359 3.532 24.706 1.00 90.31 169 VAL A C 1
ATOM 1307 O O . VAL A 1 169 ? -18.632 2.431 25.175 1.00 90.31 169 VAL A O 1
ATOM 1310 N N . SER A 1 170 ? -18.050 3.697 23.422 1.00 91.56 170 SER A N 1
ATOM 1311 C CA . SER A 1 170 ? -17.877 2.599 22.476 1.00 91.56 170 SER A CA 1
ATOM 1312 C C . SER A 1 170 ? -16.462 2.033 22.541 1.00 91.56 170 SER A C 1
ATOM 1314 O O . SER A 1 170 ? -15.504 2.787 22.704 1.00 91.56 170 SER A O 1
ATOM 1316 N N . ARG A 1 171 ? -16.323 0.722 22.350 1.00 91.31 171 ARG A N 1
ATOM 1317 C CA . ARG A 1 171 ? -15.030 0.027 22.335 1.00 91.31 171 ARG A CA 1
ATOM 1318 C C . ARG A 1 171 ? -14.841 -0.748 21.038 1.00 91.31 171 ARG A C 1
ATOM 1320 O O . ARG A 1 171 ? -15.798 -1.329 20.527 1.00 91.31 171 ARG A O 1
ATOM 1327 N N . LEU A 1 172 ? -13.612 -0.770 20.533 1.00 93.31 172 LEU A N 1
ATOM 1328 C CA . LEU A 1 172 ? -13.213 -1.694 19.478 1.00 93.31 172 LEU A CA 1
ATOM 1329 C C . LEU A 1 172 ? -13.035 -3.077 20.107 1.00 93.31 172 LEU A C 1
ATOM 13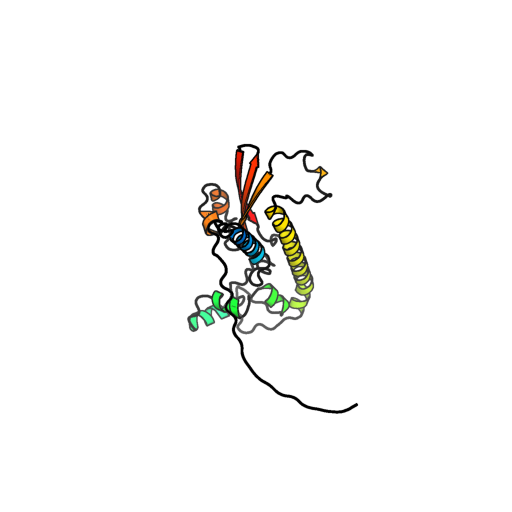31 O O . LEU A 1 172 ? -12.292 -3.228 21.071 1.00 93.31 172 LEU A O 1
ATOM 1335 N N . VAL A 1 173 ? -13.752 -4.064 19.585 1.00 92.56 173 VAL A N 1
ATOM 1336 C CA . VAL A 1 173 ? -13.772 -5.432 20.122 1.00 92.56 173 VAL A CA 1
ATOM 1337 C C . VAL A 1 173 ? -13.040 -6.396 19.208 1.00 92.56 173 VAL A C 1
ATOM 1339 O O . VAL A 1 173 ? -12.416 -7.339 19.683 1.00 92.56 173 VAL A O 1
ATOM 1342 N N . LYS A 1 174 ? -13.109 -6.167 17.895 1.00 90.19 174 LYS A N 1
ATOM 1343 C CA . LYS A 1 174 ? -12.451 -7.017 16.909 1.00 90.19 174 LYS A CA 1
ATOM 1344 C C . LYS A 1 174 ? -11.895 -6.177 15.772 1.00 90.19 174 LYS A C 1
ATOM 1346 O O . LYS A 1 174 ? -12.574 -5.276 15.286 1.00 90.19 174 LYS A O 1
ATOM 1351 N N . TRP A 1 175 ? -10.690 -6.521 15.340 1.00 89.94 175 TRP A N 1
ATOM 1352 C CA . TRP A 1 175 ? -10.037 -6.004 14.146 1.00 89.94 175 TRP A CA 1
ATOM 1353 C C . TRP A 1 175 ? -9.475 -7.194 13.374 1.00 89.94 175 TRP A C 1
ATOM 1355 O O . TRP A 1 175 ? -8.659 -7.934 13.916 1.00 89.94 175 TRP A O 1
ATOM 1365 N N . VAL A 1 176 ? -9.947 -7.427 12.150 1.00 89.19 176 VAL A N 1
ATOM 1366 C CA . VAL A 1 176 ? -9.489 -8.552 11.320 1.00 89.19 176 VAL A CA 1
ATOM 1367 C C . VAL A 1 176 ? -9.300 -8.136 9.873 1.00 89.19 176 VAL A C 1
ATOM 1369 O O . VAL A 1 176 ? -10.020 -7.270 9.382 1.00 89.19 176 VAL A O 1
ATOM 1372 N N . THR A 1 177 ? -8.356 -8.770 9.185 1.00 88.38 177 THR A N 1
ATOM 1373 C CA . THR A 1 177 ? -8.267 -8.737 7.724 1.00 88.38 177 THR A CA 1
ATOM 1374 C C . THR A 1 177 ? -9.377 -9.570 7.105 1.00 88.38 177 THR A C 1
ATOM 1376 O O . THR A 1 177 ? -9.809 -10.574 7.671 1.00 88.38 177 THR A O 1
ATOM 1379 N N . ILE A 1 178 ? -9.828 -9.145 5.931 1.00 90.25 178 ILE A N 1
ATOM 1380 C CA . ILE A 1 178 ? -10.770 -9.883 5.083 1.00 90.25 178 ILE A CA 1
ATOM 1381 C C . ILE A 1 178 ? -10.232 -9.908 3.653 1.00 90.25 178 ILE A C 1
ATOM 1383 O O . ILE A 1 178 ? -9.428 -9.048 3.286 1.00 90.25 178 ILE A O 1
ATOM 1387 N N . ALA A 1 179 ? -10.638 -10.891 2.850 1.00 89.19 179 ALA A N 1
ATOM 1388 C CA . ALA A 1 179 ? -10.232 -10.930 1.453 1.00 89.19 179 ALA A CA 1
ATOM 1389 C C . ALA A 1 179 ? -10.964 -9.854 0.633 1.00 89.19 179 ALA A C 1
ATOM 1391 O O . ALA A 1 179 ? -12.027 -9.359 1.015 1.00 89.19 179 ALA A O 1
ATOM 1392 N N . HIS A 1 180 ? -10.397 -9.504 -0.525 1.00 88.25 180 HIS A N 1
ATOM 1393 C CA . HIS A 1 180 ? -11.058 -8.619 -1.492 1.00 88.25 180 HIS A CA 1
ATOM 1394 C C . HIS A 1 180 ? -12.415 -9.183 -1.930 1.00 88.25 180 HIS A C 1
ATOM 1396 O O . HIS A 1 180 ? -13.396 -8.446 -1.965 1.00 88.25 180 HIS A O 1
ATOM 1402 N N . GLU A 1 181 ? -12.476 -10.491 -2.180 1.00 91.12 181 GLU A N 1
ATOM 1403 C CA . GLU A 1 181 ? -13.695 -11.213 -2.562 1.00 91.12 181 GLU A CA 1
ATOM 1404 C C . GLU A 1 181 ? -14.772 -11.089 -1.473 1.00 91.12 181 GLU A C 1
ATOM 1406 O O . GLU A 1 181 ? -15.871 -10.611 -1.753 1.00 91.12 181 GLU A O 1
ATOM 1411 N N . ASP A 1 182 ? -14.418 -11.366 -0.212 1.00 90.50 182 ASP A N 1
ATOM 1412 C CA . ASP A 1 182 ? -15.328 -11.221 0.933 1.00 90.50 182 ASP A CA 1
ATOM 1413 C C . ASP A 1 182 ? -15.859 -9.786 1.071 1.00 90.50 182 ASP A C 1
ATOM 1415 O O . ASP A 1 182 ? -17.027 -9.572 1.391 1.00 90.50 182 ASP A O 1
ATOM 1419 N N . TYR A 1 183 ? -15.011 -8.777 0.828 1.00 90.94 183 TYR A N 1
ATOM 1420 C CA . TYR A 1 183 ? -15.412 -7.370 0.893 1.00 90.94 183 TYR A CA 1
ATOM 1421 C C . TYR A 1 183 ? -16.450 -7.015 -0.179 1.00 90.94 183 TYR A C 1
ATOM 1423 O O . TYR A 1 183 ? -17.355 -6.214 0.078 1.00 90.94 183 TYR A O 1
ATOM 1431 N N . MET A 1 184 ? -16.317 -7.590 -1.377 1.00 89.56 184 MET A N 1
ATOM 1432 C CA . MET A 1 184 ? -17.231 -7.357 -2.497 1.00 89.56 184 MET A CA 1
ATOM 1433 C C . MET A 1 184 ? -18.602 -8.009 -2.291 1.00 89.56 184 MET A C 1
ATOM 1435 O O . MET A 1 184 ? -19.595 -7.507 -2.816 1.00 89.56 184 MET A O 1
ATOM 1439 N N . GLU A 1 185 ? -18.678 -9.094 -1.520 1.00 91.31 185 GLU A N 1
ATOM 1440 C CA . GLU A 1 185 ? -19.944 -9.767 -1.205 1.00 91.31 185 GLU A CA 1
ATOM 1441 C C . GLU A 1 185 ? -20.796 -9.009 -0.174 1.00 91.31 185 GLU A C 1
ATOM 1443 O O . GLU A 1 185 ? -22.000 -9.260 -0.045 1.00 91.31 185 GLU A O 1
ATOM 1448 N N . LEU A 1 186 ? -20.211 -8.050 0.553 1.00 90.44 186 LEU A N 1
ATOM 1449 C CA . LEU A 1 186 ? -20.927 -7.295 1.576 1.00 90.44 186 LEU A CA 1
ATOM 1450 C C . LEU A 1 186 ? -21.999 -6.387 0.942 1.00 90.44 186 LEU A C 1
ATOM 1452 O O . LEU A 1 186 ? -21.696 -5.500 0.142 1.00 90.44 186 LEU A O 1
ATOM 1456 N N . PRO A 1 187 ? -23.278 -6.505 1.341 1.00 89.62 187 PRO A N 1
ATOM 1457 C CA . PRO A 1 187 ? -24.356 -5.754 0.699 1.00 89.62 187 PRO A CA 1
ATOM 1458 C C . PRO A 1 187 ? -24.261 -4.239 0.929 1.00 89.62 187 PRO A C 1
ATOM 1460 O O . PRO A 1 187 ? -24.826 -3.471 0.156 1.00 89.62 187 PRO A O 1
ATOM 1463 N N . PHE A 1 188 ? -23.552 -3.814 1.977 1.00 89.56 188 PHE A N 1
ATOM 1464 C CA . PHE A 1 188 ? -23.389 -2.420 2.395 1.00 89.56 188 PHE A CA 1
ATOM 1465 C C . PHE A 1 188 ? -22.089 -1.763 1.893 1.00 89.56 188 PHE A C 1
ATOM 1467 O O . PHE A 1 188 ? -21.800 -0.635 2.280 1.00 89.56 188 PHE A O 1
ATOM 1474 N N . THR A 1 189 ? -21.302 -2.435 1.045 1.00 90.94 189 THR A N 1
ATOM 1475 C CA . THR A 1 189 ? -20.093 -1.865 0.410 1.00 90.94 189 THR A CA 1
ATOM 1476 C C . THR A 1 189 ? -20.281 -1.569 -1.082 1.00 90.94 189 THR A C 1
ATOM 1478 O O . THR A 1 189 ? -19.363 -1.046 -1.714 1.00 90.94 189 THR A O 1
ATOM 1481 N N . LYS A 1 190 ? -21.470 -1.843 -1.645 1.00 90.25 190 LYS A N 1
ATOM 1482 C CA . LYS A 1 190 ? -21.766 -1.715 -3.084 1.00 90.25 190 LYS A CA 1
ATOM 1483 C C . LYS A 1 190 ? -21.407 -0.351 -3.660 1.00 90.25 190 LYS A C 1
ATOM 1485 O O . LYS A 1 190 ? -20.702 -0.304 -4.658 1.00 90.25 190 LYS A O 1
ATOM 1490 N N . ASP A 1 191 ? -21.779 0.735 -2.987 1.00 90.19 191 ASP A N 1
ATOM 1491 C CA . ASP A 1 191 ? -21.491 2.096 -3.458 1.00 90.19 191 ASP A CA 1
ATOM 1492 C C . ASP A 1 191 ? -19.979 2.351 -3.621 1.00 90.19 191 ASP A C 1
ATOM 1494 O O . ASP A 1 191 ? -19.544 3.032 -4.548 1.00 90.19 191 ASP A O 1
ATOM 1498 N N . ILE A 1 192 ? -19.151 1.771 -2.744 1.00 89.56 192 ILE A N 1
ATOM 1499 C CA . ILE A 1 192 ? -17.685 1.905 -2.777 1.00 89.56 192 ILE A CA 1
ATOM 1500 C C . ILE A 1 192 ? -17.083 1.079 -3.920 1.00 89.56 192 ILE A C 1
ATOM 1502 O O . ILE A 1 192 ? -16.126 1.510 -4.572 1.00 89.56 192 ILE A O 1
ATOM 1506 N N . VAL A 1 193 ? -17.650 -0.104 -4.165 1.00 89.19 193 VAL A N 1
ATOM 1507 C CA . VAL A 1 193 ? -17.260 -0.988 -5.269 1.00 89.19 193 VAL A CA 1
ATOM 1508 C C . VAL A 1 193 ? -17.637 -0.359 -6.612 1.00 89.19 193 VAL A C 1
ATOM 1510 O O . VAL A 1 193 ? -16.791 -0.267 -7.498 1.00 89.19 193 VAL A O 1
ATOM 1513 N N . GLU A 1 194 ? -18.865 0.144 -6.744 1.00 89.88 194 GLU A N 1
ATOM 1514 C CA . GLU A 1 194 ? -19.364 0.823 -7.947 1.00 89.88 194 GLU A CA 1
ATOM 1515 C C . GLU A 1 194 ? -18.594 2.117 -8.243 1.00 89.88 194 GLU A C 1
ATOM 1517 O O . GLU A 1 194 ? -18.337 2.434 -9.404 1.00 89.88 194 GLU A O 1
ATOM 1522 N N . ALA A 1 195 ? -18.130 2.823 -7.206 1.00 88.38 195 ALA A N 1
ATOM 1523 C CA . ALA A 1 195 ? -17.247 3.980 -7.344 1.00 88.38 195 ALA A CA 1
ATOM 1524 C C . ALA A 1 195 ? -15.806 3.627 -7.777 1.00 88.38 195 ALA A C 1
ATOM 1526 O O . ALA A 1 195 ? -14.994 4.529 -7.989 1.00 88.38 195 ALA A O 1
ATOM 1527 N N . GLY A 1 196 ? -15.454 2.340 -7.888 1.00 85.56 196 GLY A N 1
ATOM 1528 C CA . GLY A 1 196 ? -14.119 1.891 -8.292 1.00 85.56 196 GLY A CA 1
ATOM 1529 C C . GLY A 1 196 ? -13.032 2.137 -7.241 1.00 85.56 196 GLY A C 1
ATOM 1530 O O . GLY A 1 196 ? -11.848 2.173 -7.574 1.00 85.56 196 GLY A O 1
ATOM 1531 N N . LEU A 1 197 ? -13.412 2.324 -5.972 1.00 84.94 197 LEU A N 1
ATOM 1532 C CA . LEU A 1 197 ? -12.474 2.566 -4.869 1.00 84.94 197 LEU A CA 1
ATOM 1533 C C . LEU A 1 197 ? -11.969 1.264 -4.220 1.00 84.94 197 LEU A C 1
ATOM 1535 O O . LEU A 1 197 ? -10.973 1.287 -3.498 1.00 84.94 197 LEU A O 1
ATOM 1539 N N . ALA A 1 198 ? -12.620 0.131 -4.498 1.00 86.25 198 ALA A N 1
ATOM 1540 C CA . ALA A 1 198 ? -12.246 -1.201 -4.021 1.00 86.25 198 ALA A CA 1
ATOM 1541 C C . ALA A 1 198 ? -11.395 -1.967 -5.058 1.00 86.25 198 ALA A C 1
ATOM 1543 O O . ALA A 1 198 ? -11.873 -2.886 -5.724 1.00 86.25 198 ALA A O 1
ATOM 1544 N N . GLY A 1 199 ? -10.127 -1.568 -5.212 1.00 83.06 199 GLY A N 1
ATOM 1545 C CA . GLY A 1 199 ? -9.167 -2.219 -6.115 1.00 83.06 199 GLY A CA 1
ATOM 1546 C C . GLY A 1 199 ? -8.552 -3.514 -5.562 1.00 83.06 199 GLY A C 1
ATOM 1547 O O . GLY A 1 199 ? -8.477 -3.718 -4.353 1.00 83.06 199 GLY A O 1
ATOM 1548 N N . ASP A 1 200 ? -8.033 -4.369 -6.442 1.00 80.88 200 ASP A N 1
ATOM 1549 C CA . ASP A 1 200 ? -7.404 -5.660 -6.099 1.00 80.88 200 ASP A CA 1
ATOM 1550 C C . ASP A 1 200 ? -6.125 -5.523 -5.252 1.00 80.88 200 ASP A C 1
ATOM 1552 O O . ASP A 1 200 ? -5.705 -6.468 -4.593 1.00 80.88 200 ASP A O 1
ATOM 1556 N N . THR A 1 201 ? -5.481 -4.354 -5.278 1.00 77.44 201 THR A N 1
ATOM 1557 C CA . THR A 1 201 ? -4.238 -4.084 -4.538 1.00 77.44 201 THR A CA 1
ATOM 1558 C C . THR A 1 201 ? -4.442 -3.374 -3.202 1.00 77.44 201 THR A C 1
ATOM 1560 O O . THR A 1 201 ? -3.467 -2.941 -2.587 1.00 77.44 201 THR A O 1
ATOM 1563 N N . ASN A 1 202 ? -5.691 -3.178 -2.781 1.00 83.94 202 ASN A N 1
ATOM 1564 C CA . ASN A 1 202 ? -5.996 -2.553 -1.500 1.00 83.94 202 ASN A CA 1
ATOM 1565 C C . ASN A 1 202 ? -5.973 -3.578 -0.365 1.00 83.94 202 ASN A C 1
ATOM 1567 O O . ASN A 1 202 ? -6.178 -4.769 -0.579 1.00 83.94 202 ASN A O 1
ATOM 1571 N N . LEU A 1 203 ? -5.773 -3.088 0.859 1.00 85.44 203 LEU A N 1
ATOM 1572 C CA . LEU A 1 203 ? -5.877 -3.909 2.060 1.00 85.44 203 LEU A CA 1
ATOM 1573 C C . LEU A 1 203 ? -7.265 -3.737 2.681 1.00 85.44 203 LEU A C 1
ATOM 1575 O O . LEU A 1 203 ? -7.697 -2.602 2.921 1.00 85.44 203 LEU A O 1
ATOM 1579 N N . TYR A 1 204 ? -7.927 -4.852 2.974 1.00 89.25 204 TYR A N 1
ATOM 1580 C CA . TYR A 1 204 ? -9.305 -4.887 3.456 1.00 89.25 204 TYR A CA 1
ATOM 1581 C C . TYR A 1 204 ? -9.385 -5.387 4.898 1.00 89.25 204 TYR A C 1
ATOM 1583 O O . TYR A 1 204 ? -8.762 -6.384 5.265 1.00 89.25 204 TYR A O 1
ATOM 1591 N N . TYR A 1 205 ? -10.175 -4.691 5.717 1.00 90.56 205 TYR A N 1
ATOM 1592 C CA . TYR A 1 205 ? -10.352 -4.993 7.136 1.00 90.56 205 TYR A CA 1
ATOM 1593 C C . TYR A 1 205 ? -11.822 -4.936 7.537 1.00 90.56 205 TYR A C 1
ATOM 1595 O O . TYR A 1 205 ? -12.631 -4.232 6.932 1.00 90.56 205 TYR A O 1
ATOM 1603 N N . MET A 1 206 ? -12.148 -5.637 8.615 1.00 91.62 206 MET A N 1
ATOM 1604 C CA . MET A 1 206 ? -13.424 -5.561 9.305 1.00 91.62 206 MET A CA 1
ATOM 1605 C C . MET A 1 206 ? -13.180 -5.209 10.771 1.00 91.62 206 MET A C 1
ATOM 1607 O O . MET A 1 206 ? -12.496 -5.939 11.496 1.00 91.62 206 MET A O 1
ATOM 1611 N N . ALA A 1 207 ? -13.771 -4.102 11.215 1.00 93.19 207 ALA A N 1
ATOM 1612 C CA . ALA A 1 207 ? -13.784 -3.700 12.613 1.00 93.19 207 ALA A CA 1
ATOM 1613 C C . ALA A 1 207 ? -15.157 -3.972 13.240 1.00 93.19 207 ALA A C 1
ATOM 1615 O O . ALA A 1 207 ? -16.193 -3.713 12.628 1.00 93.19 207 ALA A O 1
ATOM 1616 N N . LEU A 1 208 ? -15.166 -4.464 14.477 1.00 93.31 208 LEU A N 1
ATOM 1617 C CA . LEU A 1 208 ? -16.371 -4.619 15.289 1.00 93.31 208 LEU A CA 1
ATOM 1618 C C . LEU A 1 208 ? -16.298 -3.656 16.467 1.00 93.31 208 LEU A C 1
ATOM 1620 O O . LEU A 1 208 ? -15.407 -3.766 17.312 1.00 93.31 208 LEU A O 1
ATOM 1624 N N . VAL A 1 209 ? -17.249 -2.729 16.527 1.00 94.69 209 VAL A N 1
ATOM 1625 C CA . VAL A 1 209 ? -17.365 -1.737 17.595 1.00 94.69 209 VAL A CA 1
ATOM 1626 C C . VAL A 1 209 ? -18.620 -2.020 18.409 1.00 94.69 209 VAL A C 1
ATOM 1628 O O . VAL A 1 209 ? -19.701 -2.200 17.854 1.00 94.69 209 VAL A O 1
ATOM 1631 N N . GLU A 1 210 ? -18.490 -2.029 19.732 1.00 95.31 210 GLU A N 1
ATOM 1632 C CA . GLU A 1 210 ? -19.607 -2.268 20.648 1.00 95.31 210 GLU A CA 1
ATOM 1633 C C . GLU A 1 210 ? -19.883 -1.076 21.548 1.00 95.31 210 GLU A C 1
ATOM 1635 O O . GLU A 1 210 ? -18.969 -0.389 22.011 1.00 95.31 210 GLU A O 1
ATOM 1640 N N . ARG A 1 211 ? -21.161 -0.892 21.879 1.00 94.12 211 ARG A N 1
ATOM 1641 C CA . ARG A 1 211 ? -21.619 -0.030 22.967 1.00 94.12 211 ARG A CA 1
ATOM 1642 C C . ARG A 1 211 ? -22.796 -0.697 23.677 1.00 94.12 211 ARG A C 1
ATOM 1644 O O . ARG A 1 211 ? -23.918 -0.687 23.173 1.00 94.12 211 ARG A O 1
ATOM 1651 N N . GLY A 1 212 ? -22.559 -1.227 24.877 1.00 90.00 212 GLY A N 1
ATOM 1652 C CA . GLY A 1 212 ? -23.582 -1.976 25.612 1.00 90.00 212 GLY A CA 1
ATOM 1653 C C . GLY A 1 212 ? -23.996 -3.224 24.832 1.00 90.00 212 GLY A C 1
ATOM 1654 O O . GLY A 1 212 ? -23.153 -4.060 24.539 1.00 90.00 212 GLY A O 1
ATOM 1655 N N . THR A 1 213 ? -25.275 -3.329 24.476 1.00 88.44 213 THR A N 1
ATOM 1656 C CA . THR A 1 213 ? -25.814 -4.412 23.632 1.00 88.44 213 THR A CA 1
ATOM 1657 C C . THR A 1 213 ? -25.766 -4.103 22.133 1.00 88.44 213 THR A C 1
ATOM 1659 O O . THR A 1 213 ? -26.102 -4.964 21.325 1.00 88.44 213 THR A O 1
ATOM 1662 N N . GLY A 1 214 ? -25.387 -2.881 21.745 1.00 92.88 214 GLY A N 1
ATOM 1663 C CA . GLY A 1 214 ? -25.282 -2.482 20.344 1.00 92.88 214 GLY A CA 1
ATOM 1664 C C . GLY A 1 214 ? -23.943 -2.897 19.741 1.00 92.88 214 GLY A C 1
ATOM 1665 O O . GLY A 1 214 ? -22.894 -2.590 20.309 1.00 92.88 214 GLY A O 1
ATOM 1666 N N . THR A 1 215 ? -23.990 -3.535 18.574 1.00 94.31 215 THR A N 1
ATOM 1667 C CA . THR A 1 215 ? -22.829 -3.927 17.766 1.00 94.31 215 THR A CA 1
ATOM 1668 C C . THR A 1 215 ? -22.862 -3.199 16.424 1.00 94.31 215 THR A C 1
ATOM 1670 O O . THR A 1 215 ? -23.920 -3.011 15.824 1.00 94.31 215 THR A O 1
ATOM 1673 N N . LEU A 1 216 ? -21.695 -2.776 15.949 1.00 93.88 216 LEU A N 1
ATOM 1674 C CA . LEU A 1 216 ? -21.514 -2.156 14.643 1.00 93.88 216 LEU A CA 1
ATOM 1675 C C . LEU A 1 216 ? -20.355 -2.837 13.918 1.00 93.88 216 LEU A C 1
ATOM 1677 O O . LEU A 1 216 ? -19.238 -2.882 14.435 1.00 93.88 216 LEU A O 1
ATOM 1681 N N . PHE A 1 217 ? -20.629 -3.326 12.711 1.00 92.56 217 PHE A N 1
ATOM 1682 C CA . PHE A 1 217 ? -19.619 -3.834 11.788 1.00 92.56 217 PHE A CA 1
ATOM 1683 C C . PHE A 1 217 ? -19.198 -2.714 10.844 1.00 92.56 217 PHE A C 1
ATOM 1685 O O . PHE A 1 217 ? -20.048 -2.058 10.243 1.00 92.56 217 PHE A O 1
ATOM 1692 N N . VAL A 1 218 ? -17.893 -2.490 10.728 1.00 92.94 218 VAL A N 1
ATOM 1693 C CA . VAL A 1 218 ? -17.324 -1.427 9.901 1.00 92.94 218 VAL A CA 1
ATOM 1694 C C . VAL A 1 218 ? -16.324 -2.043 8.922 1.00 92.94 218 VAL A C 1
ATOM 1696 O O . VAL A 1 218 ? -15.224 -2.418 9.339 1.00 92.94 218 VAL A O 1
ATOM 1699 N N . PRO A 1 219 ? -16.681 -2.161 7.631 1.00 91.50 219 PRO A N 1
ATOM 1700 C CA . PRO A 1 219 ? -15.746 -2.568 6.594 1.00 91.50 219 PRO A CA 1
ATOM 1701 C C . PRO A 1 219 ? -14.803 -1.400 6.278 1.00 91.50 219 PRO A C 1
ATOM 1703 O O . PRO A 1 219 ? -15.227 -0.250 6.153 1.00 91.50 219 PRO A O 1
ATOM 1706 N N . LEU A 1 220 ? -13.512 -1.677 6.148 1.00 89.62 220 LEU A N 1
ATOM 1707 C CA . LEU A 1 220 ? -12.476 -0.665 5.964 1.00 89.62 220 LEU A CA 1
ATOM 1708 C C . LEU A 1 220 ? -11.578 -1.050 4.794 1.00 89.62 220 LEU A C 1
ATOM 1710 O O . LEU A 1 220 ? -11.180 -2.204 4.651 1.00 89.62 220 LEU A O 1
ATOM 1714 N N . ILE A 1 221 ? -11.238 -0.052 3.983 1.00 87.31 221 ILE A N 1
ATOM 1715 C CA . ILE A 1 221 ? -10.246 -0.156 2.916 1.00 87.31 221 ILE A CA 1
ATOM 1716 C C . ILE A 1 221 ? -9.099 0.763 3.305 1.00 87.31 221 ILE A C 1
ATOM 1718 O O . ILE A 1 221 ? -9.319 1.939 3.596 1.00 87.31 221 ILE A O 1
ATOM 1722 N N . THR A 1 222 ? -7.875 0.252 3.288 1.00 77.62 222 THR A N 1
ATOM 1723 C CA . THR A 1 222 ? -6.693 1.112 3.356 1.00 77.62 222 THR A CA 1
ATOM 1724 C C . THR A 1 222 ? -5.963 1.058 2.025 1.00 77.62 222 THR A C 1
ATOM 1726 O O . THR A 1 222 ? -5.440 0.027 1.600 1.00 77.62 222 THR A O 1
ATOM 1729 N N . GLU A 1 223 ? -5.961 2.202 1.348 1.00 65.31 223 GLU A N 1
ATOM 1730 C CA . GLU A 1 223 ? -5.073 2.455 0.225 1.00 65.31 223 GLU A CA 1
ATOM 1731 C C . GLU A 1 223 ? -3.714 2.819 0.820 1.00 65.31 223 GLU A C 1
ATOM 1733 O O . GLU A 1 223 ? -3.586 3.756 1.613 1.00 65.31 223 GLU A O 1
ATOM 1738 N N . VAL A 1 224 ? -2.683 2.046 0.498 1.00 55.59 224 VAL A N 1
ATOM 1739 C CA . VAL A 1 224 ? -1.351 2.341 1.016 1.00 55.59 224 VAL A CA 1
ATOM 1740 C C . VAL A 1 224 ? -0.884 3.636 0.357 1.00 55.59 224 VAL A C 1
ATOM 1742 O O . VAL A 1 224 ? -0.834 3.664 -0.873 1.00 55.59 224 VAL A O 1
ATOM 1745 N N . PRO A 1 225 ? -0.547 4.693 1.120 1.00 45.78 225 PRO A N 1
ATOM 1746 C CA . PRO A 1 225 ? -0.415 6.051 0.603 1.00 45.78 225 PRO A CA 1
ATOM 1747 C C . PRO A 1 225 ? 0.507 6.110 -0.618 1.00 45.78 225 PRO A C 1
ATOM 1749 O O . PRO A 1 225 ? 1.726 5.985 -0.511 1.00 45.78 225 PRO A O 1
ATOM 1752 N N . GLY A 1 226 ? -0.129 6.255 -1.779 1.00 42.19 226 GLY A N 1
ATOM 1753 C CA . GLY A 1 226 ? 0.454 6.605 -3.072 1.00 42.19 226 GLY A CA 1
ATOM 1754 C C . GLY A 1 226 ? -0.343 7.719 -3.764 1.00 42.19 226 GLY A C 1
ATOM 1755 O O . GLY A 1 226 ? 0.148 8.331 -4.707 1.00 42.19 226 GLY A O 1
ATOM 1756 N N . LYS A 1 227 ? -1.543 8.058 -3.265 1.00 37.69 227 LYS A N 1
ATOM 1757 C CA . LYS A 1 227 ? -2.271 9.261 -3.675 1.00 37.69 227 LYS A CA 1
ATOM 1758 C C . LYS A 1 227 ? -1.688 10.491 -2.989 1.00 37.69 227 LYS A C 1
ATOM 1760 O O . LYS A 1 227 ? -2.140 10.908 -1.928 1.00 37.69 227 LYS A O 1
ATOM 1765 N N . GLY A 1 228 ? -0.715 11.109 -3.647 1.00 36.66 228 GLY A N 1
ATOM 1766 C CA . GLY A 1 228 ? -0.703 12.565 -3.688 1.00 36.66 228 GLY A CA 1
ATOM 1767 C C . GLY A 1 228 ? -1.935 13.003 -4.476 1.00 36.66 228 GLY A C 1
ATOM 1768 O O . GLY A 1 228 ? -1.936 12.930 -5.702 1.00 36.66 228 GLY A O 1
ATOM 1769 N N . SER A 1 229 ? -3.012 13.365 -3.779 1.00 29.47 229 SER A N 1
ATOM 1770 C CA . SER A 1 229 ? -4.015 14.268 -4.345 1.00 29.47 229 SER A CA 1
ATOM 1771 C C . SER A 1 229 ? -3.296 15.557 -4.754 1.00 29.47 229 SER A C 1
ATOM 1773 O O . SER A 1 229 ? -2.436 16.018 -4.001 1.00 29.47 229 SER A O 1
ATOM 1775 N N . GLY A 1 230 ? -3.593 16.025 -5.969 1.00 31.81 230 GLY A N 1
ATOM 1776 C CA . GLY A 1 230 ? -2.858 17.078 -6.676 1.00 31.81 230 GLY A CA 1
ATOM 1777 C C . GLY A 1 230 ? -2.862 18.454 -6.031 1.00 31.81 230 GLY A C 1
ATOM 1778 O O . GLY A 1 230 ? -3.548 18.647 -5.004 1.00 31.81 230 GLY A O 1
#

pLDDT: mean 75.78, std 21.13, range [27.73, 95.31]

Organism: NCBI:txid89673